Protein AF-A0A7K2YQA3-F1 (afdb_monomer_lite)

Radius of gyration: 23.2 Å; chains: 1; bounding box: 62×50×70 Å

Secondary structure (DSSP, 8-state):
-TTSTT-TTSHHHHHHHT---GGGHHHHHHHHHTB--HHHHTT-S-SBP-BB-TT--SS--SGGGB----HHHHHHHHHHHHT-S--SPP----SSGGGS-TTTHHHHHHHHHHTTS--S--SS-SS--GGGG-GGGEEETTEE-BPPTTPPPPP--S---HHHHHSTTSTTS-B-TTTTTTTS-SSTHHHHHH--S-EEEGGG--TT--TT-SBS-TTTS-SEEEEHHHHHHHHSS--HHHHHHHHH--EEGGGG--SSSHHHHHHHHHHHGGGSPPEEEEE---SS--S-SEEEEEPPPPTTGGGS-TTTT-EEEE--TT--HHHHHHHHHHHHS--GGGEEEE--GGG-TTGGGS-S----

pLDDT: mean 90.66, std 10.48, range [28.66, 98.44]

Sequence (364 aa):
GWGGPEHFLAPEALARLSSPAAEHLELRRQVYTSLRDYKRDGTSPMPWPWIYGDGMASVPRTVRQHLTLSPTQDKLLLAWSRGDFDTTPFAGYPHDLDDAELDARPALLDRAALDFCVADAFHPGIEVTWPIRHASMFAEPFRIRQRAEGAPDPDYGDTLTPDAALAADGPLHAQGPGDLGRWMAVPWQTDTAGCRAGYESQAQLGPRYDPYVPTFWPARVPNHVLKQSDYDTVNGTDTSADREAAFANRAVWLRGLTGSTPQEQRRQMVDGWFKLGIVEVRPYLGSDGRFPPLMQVESPPAPPFDRATDTNNLVNVQVAPRVAAAEVACAVADLTGFDAQDVTVGYVDNIDPYLREAPAGHTP

Foldseek 3Di:
DPPDPPPCVDPVNVVLLLALDPVSLVVLVVLLVLFDDCVPQPCDCRRPDLAAALQFFQDRDGSRRGDGDDPVVSVVSVCSSNSNDDSPDDPDDDPDLVVDDPVCSVVVVLCVVPVLADDGRPLPGQQFGDLVVDPLQAPDVSHGAADDPPDDDDDLPPDDDPCQCPDPPHLSHHDDPCSRPVSADVVNLLVLLVQAAQEHALVPDAQPGDLRGDGHCCSVRNQWFLEPVLLCLLLDPDDPVSNVVSVVHTFGQLQLQDDQASVSSSVCSVVFVVQTWDWDWDARPDPPPPDDRIGTYTYQGHPPSNPGDRLAQSHEYADDPPDDRQVSLVVSCVRHVDHSRSYHYYHDCSNHVCPVPPPDDDDD

Structure (mmCIF, N/CA/C/O backbone):
data_AF-A0A7K2YQA3-F1
#
_entry.id   AF-A0A7K2YQA3-F1
#
loop_
_atom_site.group_PDB
_atom_site.id
_atom_site.type_symbol
_atom_site.label_atom_id
_atom_site.label_alt_id
_atom_site.label_comp_id
_atom_site.label_asym_id
_atom_site.label_entity_id
_atom_site.label_seq_id
_atom_site.pdbx_PDB_ins_code
_atom_site.Cartn_x
_atom_site.Cartn_y
_atom_site.Cartn_z
_atom_site.occupancy
_atom_site.B_iso_or_equiv
_atom_site.auth_seq_id
_atom_site.auth_comp_id
_atom_site.auth_asym_id
_atom_site.auth_atom_id
_atom_site.pdbx_PDB_model_num
ATOM 1 N N . GLY A 1 1 ? 12.742 -2.182 -8.602 1.00 74.75 1 GLY A N 1
ATOM 2 C CA . GLY A 1 1 ? 12.429 -0.879 -9.239 1.00 74.75 1 GLY A CA 1
ATOM 3 C C . GLY A 1 1 ? 13.335 -0.649 -10.435 1.00 74.75 1 GLY A C 1
ATOM 4 O O . GLY A 1 1 ? 14.207 -1.480 -10.657 1.00 74.75 1 GLY A O 1
ATOM 5 N N . TRP A 1 2 ? 13.138 0.432 -11.198 1.00 84.38 2 TRP A N 1
ATOM 6 C CA . TRP A 1 2 ? 13.965 0.773 -12.371 1.00 84.38 2 TRP A CA 1
ATOM 7 C C . TRP A 1 2 ? 15.470 0.634 -12.083 1.00 84.38 2 TRP A C 1
ATOM 9 O O . TRP A 1 2 ? 15.946 1.151 -11.076 1.00 84.38 2 TRP A O 1
ATOM 19 N N . GLY A 1 3 ? 16.197 -0.091 -12.937 1.00 84.56 3 GLY A N 1
ATOM 20 C CA . GLY A 1 3 ? 17.650 -0.299 -12.822 1.00 84.56 3 GLY A CA 1
ATOM 21 C C . GLY A 1 3 ? 18.124 -1.188 -11.660 1.00 84.56 3 GLY A C 1
ATOM 22 O O . GLY A 1 3 ? 19.316 -1.456 -11.561 1.00 84.56 3 GLY A O 1
ATOM 23 N N . GLY A 1 4 ? 17.225 -1.658 -10.790 1.00 87.75 4 GLY A N 1
ATOM 24 C CA . GLY A 1 4 ? 17.568 -2.540 -9.672 1.00 87.75 4 GLY A CA 1
ATOM 25 C C . GLY A 1 4 ? 17.596 -4.031 -10.047 1.00 87.75 4 GLY A C 1
ATOM 26 O O . GLY A 1 4 ? 17.101 -4.399 -11.114 1.00 87.75 4 GLY A O 1
ATOM 27 N N . PRO A 1 5 ? 18.092 -4.905 -9.145 1.00 85.81 5 PRO A N 1
ATOM 28 C CA . PRO A 1 5 ? 18.162 -6.356 -9.374 1.00 85.81 5 PRO A CA 1
ATOM 29 C C . PRO A 1 5 ? 16.807 -6.984 -9.730 1.00 85.81 5 PRO A C 1
ATOM 31 O O . PRO A 1 5 ? 16.725 -7.860 -10.582 1.00 85.81 5 PRO A O 1
ATOM 34 N N . GLU A 1 6 ? 15.736 -6.452 -9.139 1.00 89.44 6 GLU A N 1
ATOM 35 C CA . GLU A 1 6 ? 14.363 -6.955 -9.266 1.00 89.44 6 GLU A CA 1
ATOM 36 C C . GLU A 1 6 ? 13.514 -6.055 -10.171 1.00 89.44 6 GLU A C 1
ATOM 38 O O . GLU A 1 6 ? 12.358 -5.721 -9.894 1.00 89.44 6 GLU A O 1
ATOM 43 N N . HIS A 1 7 ? 14.118 -5.562 -11.253 1.00 91.94 7 HIS A N 1
ATOM 44 C CA . HIS A 1 7 ? 13.412 -4.823 -12.291 1.00 91.94 7 HIS A CA 1
ATOM 45 C C . HIS A 1 7 ? 12.724 -5.793 -13.263 1.00 91.94 7 HIS A C 1
ATOM 47 O O . HIS A 1 7 ? 13.080 -5.876 -14.435 1.00 91.94 7 HIS A O 1
ATOM 53 N N . PHE A 1 8 ? 11.715 -6.525 -12.782 1.00 92.75 8 PHE A N 1
ATOM 54 C CA . PHE A 1 8 ? 11.030 -7.565 -13.567 1.00 92.75 8 PHE A CA 1
ATOM 55 C C . PHE A 1 8 ? 10.361 -7.063 -14.850 1.00 92.75 8 PHE A C 1
ATOM 57 O O . PHE A 1 8 ? 10.129 -7.848 -15.763 1.00 92.75 8 PHE A O 1
ATOM 64 N N . LEU A 1 9 ? 10.076 -5.761 -14.931 1.00 91.12 9 LEU A N 1
ATOM 65 C CA . LEU A 1 9 ? 9.500 -5.116 -16.112 1.00 91.12 9 LEU A CA 1
ATOM 66 C C . LEU A 1 9 ? 10.553 -4.623 -17.119 1.00 91.12 9 LEU A C 1
ATOM 68 O O . LEU A 1 9 ? 10.182 -4.108 -18.172 1.00 91.12 9 LEU A O 1
ATOM 72 N N . ALA A 1 10 ? 11.854 -4.779 -16.839 1.00 92.69 10 ALA A N 1
ATOM 73 C CA . ALA A 1 10 ? 12.889 -4.522 -17.836 1.00 92.69 10 ALA A CA 1
ATOM 74 C C . ALA A 1 10 ? 12.662 -5.435 -19.056 1.00 92.69 10 ALA A C 1
ATOM 76 O O . ALA A 1 10 ? 12.422 -6.624 -18.847 1.00 92.69 10 ALA A O 1
ATOM 77 N N . PRO A 1 11 ? 12.782 -4.949 -20.308 1.00 92.25 11 PRO A N 1
ATOM 78 C CA . PRO A 1 11 ? 12.413 -5.730 -21.492 1.00 92.25 11 PRO A CA 1
ATOM 79 C C . PRO A 1 11 ? 13.040 -7.131 -21.552 1.00 92.25 11 PRO A C 1
ATOM 81 O O . PRO A 1 11 ? 12.348 -8.104 -21.837 1.00 92.25 11 PRO A O 1
ATOM 84 N N . GLU A 1 12 ? 14.329 -7.253 -21.221 1.00 93.62 12 GLU A N 1
ATOM 85 C CA . GLU A 1 12 ? 15.034 -8.540 -21.206 1.00 93.62 12 GLU A CA 1
ATOM 86 C C . GLU A 1 12 ? 14.562 -9.460 -20.067 1.00 93.62 12 GLU A C 1
ATOM 88 O O . GLU A 1 12 ? 14.330 -10.651 -20.281 1.00 93.62 12 GLU A O 1
ATOM 93 N N . ALA A 1 13 ? 14.387 -8.917 -18.857 1.00 94.31 13 ALA A N 1
ATOM 94 C CA . ALA A 1 13 ? 13.897 -9.682 -17.712 1.00 94.31 13 ALA A CA 1
ATOM 95 C C . ALA A 1 13 ? 12.467 -10.175 -17.963 1.00 94.31 13 ALA A C 1
ATOM 97 O O . ALA A 1 13 ? 12.184 -11.360 -17.790 1.00 94.31 13 ALA A O 1
ATOM 98 N N . LEU A 1 14 ? 11.597 -9.287 -18.448 1.00 94.44 14 LEU A N 1
ATOM 99 C CA . LEU A 1 14 ? 10.213 -9.594 -18.773 1.00 94.44 14 LEU A CA 1
ATOM 100 C C . LEU A 1 14 ? 10.126 -10.673 -19.853 1.00 94.44 14 LEU A C 1
ATOM 102 O O . LEU A 1 14 ? 9.379 -11.626 -19.668 1.00 94.44 14 LEU A O 1
ATOM 106 N N . ALA A 1 15 ? 10.919 -10.579 -20.927 1.00 95.19 15 ALA A N 1
ATOM 107 C CA . ALA A 1 15 ? 10.943 -11.581 -21.996 1.00 95.19 15 ALA A CA 1
ATOM 108 C C . ALA A 1 15 ? 11.324 -12.985 -21.491 1.00 95.19 15 ALA A C 1
ATOM 110 O O . ALA A 1 15 ? 10.760 -13.988 -21.929 1.00 95.19 15 ALA A O 1
ATOM 111 N N . ARG A 1 16 ? 12.260 -13.071 -20.539 1.00 96.00 16 ARG A N 1
ATOM 112 C CA . ARG A 1 16 ? 12.655 -14.347 -19.919 1.00 96.00 16 ARG A CA 1
ATOM 113 C C . ARG A 1 16 ? 11.582 -14.871 -18.962 1.00 96.00 16 ARG A C 1
ATOM 115 O O . ARG A 1 16 ? 11.302 -16.067 -18.950 1.00 96.00 16 ARG A O 1
ATOM 122 N N . LEU A 1 17 ?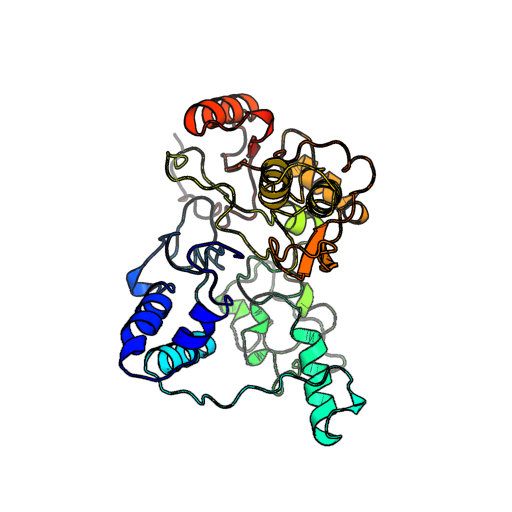 10.974 -13.988 -18.168 1.00 95.88 17 LEU A N 1
ATOM 123 C CA . LEU A 1 17 ? 9.934 -14.332 -17.190 1.00 95.88 17 LEU A CA 1
ATOM 124 C C . LEU A 1 17 ? 8.588 -14.687 -17.847 1.00 95.88 17 LEU A C 1
ATOM 126 O O . LEU A 1 17 ? 7.823 -15.458 -17.269 1.00 95.88 17 LEU A O 1
ATOM 130 N N . SER A 1 18 ? 8.308 -14.166 -19.045 1.00 95.62 18 SER A N 1
ATOM 131 C CA . SER A 1 18 ? 7.094 -14.441 -19.827 1.00 95.62 18 SER A CA 1
ATOM 132 C C . SER A 1 18 ? 7.222 -15.630 -20.783 1.00 95.62 18 SER A C 1
ATOM 134 O O . SER A 1 18 ? 6.257 -15.986 -21.454 1.00 95.62 18 SER A O 1
ATOM 136 N N . SER A 1 19 ? 8.386 -16.277 -20.848 1.00 96.50 19 SER A N 1
ATOM 137 C CA . SER A 1 19 ? 8.590 -17.466 -21.675 1.00 96.50 19 SER A CA 1
ATOM 138 C C . SER A 1 19 ? 8.411 -18.743 -20.844 1.00 96.50 19 SER A C 1
ATOM 140 O O . SER A 1 19 ? 9.045 -18.864 -19.794 1.00 96.50 19 SER A O 1
ATOM 142 N N . PRO A 1 20 ? 7.601 -19.728 -21.287 1.00 97.44 20 PRO A N 1
ATOM 143 C CA . PRO A 1 20 ? 7.416 -21.003 -20.595 1.00 97.44 20 PRO A CA 1
ATOM 144 C C . PRO A 1 20 ? 8.563 -21.991 -20.855 1.00 97.44 20 PRO A C 1
ATOM 146 O O . PRO A 1 20 ? 8.582 -23.066 -20.254 1.00 97.44 20 PRO A O 1
ATOM 149 N N . ALA A 1 21 ? 9.538 -21.637 -21.707 1.00 97.31 21 ALA A N 1
ATOM 150 C CA . ALA A 1 21 ? 10.660 -22.496 -22.075 1.00 97.31 21 ALA A CA 1
ATOM 151 C C . ALA A 1 21 ? 11.409 -23.049 -20.847 1.00 97.31 21 ALA A C 1
ATOM 153 O O . ALA A 1 21 ? 11.557 -22.378 -19.816 1.00 97.31 21 ALA A O 1
ATOM 154 N N . ALA A 1 22 ? 11.898 -24.287 -20.974 1.00 97.44 22 ALA A N 1
ATOM 155 C CA . ALA A 1 22 ? 12.535 -25.025 -19.883 1.00 97.44 22 ALA A CA 1
ATOM 156 C C . ALA A 1 22 ? 13.801 -24.331 -19.348 1.00 97.44 22 ALA A C 1
ATOM 158 O O . ALA A 1 22 ? 14.065 -24.379 -18.150 1.00 97.44 22 ALA A O 1
ATOM 159 N N . GLU A 1 23 ? 14.547 -23.627 -20.201 1.00 97.69 23 GLU A N 1
ATOM 160 C CA . GLU A 1 23 ? 15.739 -22.851 -19.823 1.00 97.69 23 GLU A CA 1
ATOM 161 C C . GLU A 1 23 ? 15.454 -21.659 -18.892 1.00 97.69 23 GLU A C 1
ATOM 163 O O . GLU A 1 23 ? 16.358 -21.175 -18.214 1.00 97.69 23 GLU A O 1
ATOM 168 N N . HIS A 1 24 ? 14.201 -21.200 -18.810 1.00 97.88 24 HIS A N 1
ATOM 169 C CA . HIS A 1 24 ? 13.780 -20.134 -17.892 1.00 97.88 24 HIS A CA 1
ATOM 170 C C . HIS A 1 24 ? 13.006 -20.652 -16.675 1.00 97.88 24 HIS A C 1
ATOM 172 O O . HIS A 1 24 ? 12.623 -19.863 -15.812 1.00 97.88 24 HIS A O 1
ATOM 178 N N . LEU A 1 25 ? 12.799 -21.970 -16.565 1.00 97.94 25 LEU A N 1
ATOM 179 C CA . LEU A 1 25 ? 12.055 -22.585 -15.464 1.00 97.94 25 LEU A CA 1
ATOM 180 C C . LEU A 1 25 ? 12.641 -22.217 -14.096 1.00 97.94 25 LEU A C 1
ATOM 182 O O . LEU A 1 25 ? 11.906 -21.836 -13.189 1.00 97.94 25 LEU A O 1
ATOM 186 N N . GLU A 1 26 ? 13.963 -22.306 -13.953 1.00 98.00 26 GLU A N 1
ATOM 187 C CA . GLU A 1 26 ? 14.629 -22.012 -12.683 1.00 98.00 26 GLU A CA 1
ATOM 188 C C . GLU A 1 26 ? 14.523 -20.531 -12.303 1.00 98.00 26 GLU A C 1
ATOM 190 O O . GLU A 1 26 ? 14.270 -20.215 -11.145 1.00 98.00 26 GLU A O 1
ATOM 195 N N . LEU A 1 27 ? 14.604 -19.622 -13.280 1.00 96.88 27 LEU A N 1
ATOM 196 C CA . LEU A 1 27 ? 14.404 -18.191 -13.041 1.00 96.88 27 LEU A CA 1
ATOM 197 C C . LEU A 1 27 ? 13.017 -17.922 -12.435 1.00 96.88 27 LEU A C 1
ATOM 199 O O . LEU A 1 27 ? 12.908 -17.238 -11.419 1.00 96.88 27 LEU A O 1
ATOM 203 N N . ARG A 1 28 ? 11.953 -18.493 -13.020 1.00 98.06 28 ARG A N 1
ATOM 204 C CA . ARG A 1 28 ? 10.590 -18.313 -12.494 1.00 98.06 28 ARG A CA 1
ATOM 205 C C . ARG A 1 28 ? 10.422 -18.956 -11.110 1.00 98.06 28 ARG A C 1
ATOM 207 O O . ARG A 1 28 ? 9.774 -18.382 -10.237 1.00 98.06 28 ARG A O 1
ATOM 214 N N . ARG A 1 29 ? 11.039 -20.122 -10.876 1.00 97.94 29 ARG A N 1
ATOM 215 C CA . ARG A 1 29 ? 11.032 -20.803 -9.568 1.00 97.94 29 ARG A CA 1
ATOM 216 C C . ARG A 1 29 ? 11.720 -20.001 -8.473 1.00 97.94 29 ARG A C 1
ATOM 218 O O . ARG A 1 29 ? 11.207 -19.984 -7.357 1.00 97.94 29 ARG A O 1
ATOM 225 N N . GLN A 1 30 ? 12.836 -19.340 -8.770 1.00 96.81 30 GLN A N 1
ATOM 226 C CA . GLN A 1 30 ? 13.540 -18.493 -7.806 1.00 96.81 30 GLN A CA 1
ATOM 227 C C . GLN A 1 30 ? 12.666 -17.321 -7.369 1.00 96.81 30 GLN A C 1
ATOM 229 O O . GLN A 1 30 ? 12.483 -17.122 -6.172 1.00 96.81 30 GLN A O 1
ATOM 234 N N . VAL A 1 31 ? 12.027 -16.631 -8.321 1.00 96.62 31 VAL A N 1
ATOM 235 C CA . VAL A 1 31 ? 11.076 -15.551 -8.013 1.00 96.62 31 VAL A CA 1
ATOM 236 C C . VAL A 1 31 ? 9.915 -16.062 -7.156 1.00 96.62 31 VAL A C 1
ATOM 238 O O . VAL A 1 31 ? 9.613 -15.464 -6.128 1.00 96.62 31 VAL A O 1
ATOM 241 N N . TYR A 1 32 ? 9.291 -17.185 -7.530 1.00 97.81 32 TYR A N 1
ATOM 242 C CA . TYR A 1 32 ? 8.192 -17.765 -6.750 1.00 97.81 32 TYR A CA 1
ATOM 243 C C . TYR A 1 32 ? 8.629 -18.165 -5.335 1.00 97.81 32 TYR A C 1
ATOM 245 O O . TYR A 1 32 ? 7.936 -17.883 -4.363 1.00 97.81 32 TYR A O 1
ATOM 253 N N . THR A 1 33 ? 9.804 -18.778 -5.196 1.00 96.88 33 THR A N 1
ATOM 254 C CA . THR A 1 33 ? 10.304 -19.260 -3.901 1.00 96.88 33 THR A CA 1
ATOM 255 C C . THR A 1 33 ? 10.672 -18.112 -2.957 1.00 96.88 33 THR A C 1
ATOM 257 O O . THR A 1 33 ? 10.609 -18.298 -1.744 1.00 96.88 33 THR A O 1
ATOM 260 N N . SER A 1 34 ? 10.994 -16.923 -3.476 1.00 96.75 34 SER A N 1
ATOM 261 C CA . SER A 1 34 ? 11.225 -15.713 -2.671 1.00 96.75 34 SER A CA 1
ATOM 262 C C . SER A 1 34 ? 9.959 -15.162 -2.002 1.00 96.75 34 SER A C 1
ATOM 264 O O . SER A 1 34 ? 10.060 -14.364 -1.066 1.00 96.75 34 SER A O 1
ATOM 266 N N . LEU A 1 35 ? 8.769 -15.569 -2.456 1.00 97.44 35 LEU A N 1
ATOM 267 C CA . LEU A 1 35 ? 7.495 -15.173 -1.855 1.00 97.44 35 LEU A CA 1
ATOM 268 C C . LEU A 1 35 ? 7.301 -15.859 -0.497 1.00 97.44 35 LEU A C 1
ATOM 270 O O . LEU A 1 35 ? 7.762 -16.982 -0.272 1.00 97.44 35 LEU A O 1
ATOM 274 N N . ARG A 1 36 ? 6.629 -15.160 0.419 1.00 97.50 36 ARG A N 1
ATOM 275 C CA . ARG A 1 36 ? 6.425 -15.584 1.805 1.00 97.50 36 ARG A CA 1
ATOM 276 C C . ARG A 1 36 ? 5.488 -16.786 1.917 1.00 97.50 36 ARG A C 1
ATOM 278 O O . ARG A 1 36 ? 4.324 -16.698 1.529 1.00 97.50 36 ARG A O 1
ATOM 285 N N . ASP A 1 37 ? 5.951 -17.826 2.607 1.00 96.38 37 ASP A N 1
ATOM 286 C CA . ASP A 1 37 ? 5.134 -18.929 3.120 1.00 96.38 37 ASP A CA 1
ATOM 287 C C . ASP A 1 37 ? 5.201 -18.938 4.652 1.00 96.38 37 ASP A C 1
ATOM 289 O O . ASP A 1 37 ? 6.271 -19.067 5.247 1.00 96.38 37 ASP A O 1
ATOM 293 N N . TYR A 1 38 ? 4.052 -18.824 5.320 1.00 95.19 38 TYR A N 1
ATOM 294 C CA . TYR A 1 38 ? 4.016 -18.720 6.782 1.00 95.19 38 TYR A CA 1
ATOM 295 C C . TYR A 1 38 ? 4.586 -19.934 7.522 1.00 95.19 38 TYR A C 1
ATOM 297 O O . TYR A 1 38 ? 5.125 -19.770 8.616 1.00 95.19 38 TYR A O 1
ATOM 305 N N . LYS A 1 39 ? 4.470 -21.146 6.966 1.00 95.06 39 LYS A N 1
ATOM 306 C CA . LYS A 1 39 ? 4.990 -22.360 7.612 1.00 95.06 39 LYS A CA 1
ATOM 307 C C . LYS A 1 39 ? 6.510 -22.432 7.501 1.00 95.06 39 LYS A C 1
ATOM 309 O O . LYS A 1 39 ? 7.149 -22.916 8.430 1.00 95.06 39 LYS A O 1
ATOM 314 N N . ARG A 1 40 ? 7.071 -21.970 6.382 1.00 95.75 40 ARG A N 1
ATOM 315 C CA . ARG A 1 40 ? 8.516 -21.937 6.129 1.00 95.75 40 ARG A CA 1
ATOM 316 C C . ARG A 1 40 ? 9.202 -20.777 6.848 1.00 95.75 40 ARG A C 1
ATOM 318 O O . ARG A 1 40 ? 10.244 -20.977 7.461 1.00 95.75 40 ARG A O 1
ATOM 325 N N . ASP A 1 41 ? 8.627 -19.581 6.757 1.00 96.25 41 ASP A N 1
ATOM 326 C CA . ASP A 1 41 ? 9.326 -18.331 7.075 1.00 96.25 41 ASP A CA 1
ATOM 327 C C . ASP A 1 41 ? 9.023 -17.776 8.468 1.00 96.25 41 ASP A C 1
ATOM 329 O O . ASP A 1 41 ? 9.737 -16.896 8.959 1.00 96.25 41 ASP A O 1
ATOM 333 N N . GLY A 1 42 ? 7.962 -18.265 9.112 1.00 95.06 42 GLY A N 1
ATOM 334 C CA . GLY A 1 42 ? 7.547 -17.792 10.426 1.00 95.06 42 GLY A CA 1
ATOM 335 C C . GLY A 1 42 ? 7.297 -16.281 10.438 1.00 95.06 42 GLY A C 1
ATOM 336 O O . GLY A 1 42 ? 6.475 -15.770 9.681 1.00 95.06 42 GLY A O 1
ATOM 337 N N . THR A 1 43 ? 8.000 -15.565 11.316 1.00 92.81 43 THR A N 1
ATOM 338 C CA . THR A 1 43 ? 7.893 -14.106 11.492 1.00 92.81 43 THR A CA 1
ATOM 339 C C . THR A 1 43 ? 8.928 -13.307 10.695 1.00 92.81 43 THR A C 1
ATOM 341 O O . THR A 1 43 ? 9.012 -12.091 10.863 1.00 92.81 43 THR A O 1
ATOM 344 N N . SER A 1 44 ? 9.720 -13.961 9.838 1.00 91.06 44 SER A N 1
ATOM 345 C CA . SER A 1 44 ? 10.827 -13.320 9.124 1.00 91.06 44 SER A CA 1
ATOM 346 C C . SER A 1 44 ? 10.365 -12.132 8.257 1.00 91.06 44 SER A C 1
ATOM 348 O O . SER A 1 44 ? 9.418 -12.279 7.471 1.00 91.06 44 SER A O 1
ATOM 350 N N . PRO A 1 45 ? 11.052 -10.974 8.329 1.00 88.62 45 PRO A N 1
ATOM 351 C CA . PRO A 1 45 ? 10.761 -9.825 7.471 1.00 88.62 45 PRO A CA 1
ATOM 352 C C . PRO A 1 45 ? 11.278 -10.006 6.037 1.00 88.62 45 PRO A C 1
ATOM 354 O O . PRO A 1 45 ? 10.828 -9.310 5.134 1.00 88.62 45 PRO A O 1
ATOM 357 N N . MET A 1 46 ? 12.196 -10.953 5.812 1.00 90.88 46 MET A N 1
ATOM 358 C CA . MET A 1 46 ? 12.967 -11.064 4.567 1.00 90.88 46 MET A CA 1
ATOM 359 C C . MET A 1 46 ? 12.186 -11.518 3.322 1.00 90.88 46 MET A C 1
ATOM 361 O O . MET A 1 46 ? 12.472 -10.982 2.251 1.00 90.88 46 MET A O 1
ATOM 365 N N . PRO A 1 47 ? 11.260 -12.495 3.382 1.00 95.62 47 PRO A N 1
ATOM 366 C CA . PRO A 1 47 ? 10.533 -12.936 2.192 1.00 95.62 47 PRO A CA 1
ATOM 367 C C . PRO A 1 47 ? 9.623 -11.840 1.636 1.00 95.62 47 PRO A C 1
ATOM 369 O O . PRO A 1 47 ? 9.161 -10.963 2.369 1.00 95.62 47 PRO A O 1
ATOM 372 N N . TRP A 1 48 ? 9.316 -11.907 0.345 1.00 95.06 48 TRP A N 1
ATOM 373 C CA . TRP A 1 48 ? 8.434 -10.930 -0.280 1.00 95.06 48 TRP A CA 1
ATOM 374 C C . TRP A 1 48 ? 6.945 -11.204 -0.055 1.00 95.06 48 TRP A C 1
ATOM 376 O O . TRP A 1 48 ? 6.534 -12.361 0.048 1.00 95.06 48 TRP A O 1
ATOM 386 N N . PRO A 1 49 ? 6.118 -10.145 -0.080 1.00 93.94 49 PRO A N 1
ATOM 387 C CA . PRO A 1 49 ? 6.514 -8.735 -0.164 1.00 93.94 49 PRO A CA 1
ATOM 388 C C . PRO A 1 49 ? 7.004 -8.182 1.185 1.00 93.94 49 PRO A C 1
ATOM 390 O O . PRO A 1 49 ? 6.609 -8.656 2.255 1.00 93.94 49 PRO A O 1
ATOM 393 N N . TRP A 1 50 ? 7.836 -7.137 1.139 1.00 93.88 50 TRP A N 1
ATOM 394 C CA . TRP A 1 50 ? 8.255 -6.370 2.322 1.00 93.88 50 TRP A CA 1
ATOM 395 C C . TRP A 1 50 ? 7.155 -5.399 2.770 1.00 93.88 50 TRP A C 1
ATOM 397 O O . TRP A 1 50 ? 7.330 -4.184 2.822 1.00 93.88 50 TRP A O 1
ATOM 407 N N . ILE A 1 51 ? 5.986 -5.969 3.046 1.00 94.31 51 ILE A N 1
ATOM 408 C CA . ILE A 1 51 ? 4.785 -5.280 3.503 1.00 94.31 51 ILE A CA 1
ATOM 409 C C . ILE A 1 51 ? 4.364 -5.905 4.837 1.00 94.31 51 ILE A C 1
ATOM 411 O O . ILE A 1 51 ? 4.404 -7.133 4.990 1.00 94.31 51 ILE A O 1
ATOM 415 N N . TYR A 1 52 ? 3.994 -5.071 5.807 1.00 95.00 52 TYR A N 1
ATOM 416 C CA . TYR A 1 52 ? 3.428 -5.513 7.080 1.00 95.00 52 TYR A CA 1
ATOM 417 C C . TYR A 1 52 ? 2.127 -6.292 6.864 1.00 95.00 52 TYR A C 1
ATOM 419 O O . TYR A 1 52 ? 1.427 -6.091 5.879 1.00 95.00 52 TYR A O 1
ATOM 427 N N . GLY A 1 53 ? 1.821 -7.223 7.762 1.00 95.06 53 GLY A N 1
ATOM 428 C CA . GLY A 1 53 ? 0.635 -8.077 7.710 1.00 95.06 53 GLY A CA 1
ATOM 429 C C . GLY A 1 53 ? -0.394 -7.705 8.778 1.00 95.06 53 GLY A C 1
ATOM 430 O O . GLY A 1 53 ? -0.148 -6.844 9.619 1.00 95.06 53 GLY A O 1
ATOM 431 N N . ASP A 1 54 ? -1.541 -8.389 8.776 1.00 94.19 54 ASP A N 1
ATOM 432 C CA . ASP A 1 54 ? -2.637 -8.156 9.738 1.00 94.19 54 ASP A CA 1
ATOM 433 C C . ASP A 1 54 ? -2.212 -8.323 11.209 1.00 94.19 54 ASP A C 1
ATOM 435 O O . ASP A 1 54 ? -2.865 -7.830 12.120 1.00 94.19 54 ASP A O 1
ATOM 439 N N . GLY A 1 55 ? -1.155 -9.099 11.456 1.00 92.88 55 GLY A N 1
ATOM 440 C CA . GLY A 1 55 ? -0.632 -9.380 12.790 1.00 92.88 55 GLY A CA 1
ATOM 441 C C . GLY A 1 55 ? 0.501 -8.452 13.214 1.00 92.88 55 GLY A C 1
ATOM 442 O O . GLY A 1 55 ? 1.239 -8.836 14.124 1.00 92.88 55 GLY A O 1
ATOM 443 N N . MET A 1 56 ? 0.675 -7.312 12.535 1.00 91.12 56 MET A N 1
ATOM 444 C CA . MET A 1 56 ? 1.749 -6.357 12.789 1.00 91.12 56 MET A CA 1
ATOM 445 C C . MET A 1 56 ? 1.765 -5.897 14.250 1.00 91.12 56 MET A C 1
ATOM 447 O O . MET A 1 56 ? 0.785 -5.379 14.786 1.00 91.12 56 MET A O 1
ATOM 451 N N . ALA A 1 57 ? 2.923 -6.053 14.883 1.00 89.19 57 ALA A N 1
ATOM 452 C CA . ALA A 1 57 ? 3.255 -5.465 16.168 1.00 89.19 57 ALA A CA 1
ATOM 453 C C . ALA A 1 57 ? 4.731 -5.056 16.206 1.00 89.19 57 ALA A C 1
ATOM 455 O O . ALA A 1 57 ? 5.564 -5.595 15.480 1.00 89.19 57 ALA A O 1
ATOM 456 N N . SER A 1 58 ? 5.061 -4.130 17.100 1.00 82.94 58 SER A N 1
ATOM 457 C CA . SER A 1 58 ? 6.429 -3.664 17.359 1.00 82.94 58 SER A CA 1
ATOM 458 C C . SER A 1 58 ? 7.399 -4.788 17.723 1.00 82.94 58 SER A C 1
ATOM 460 O O . SER A 1 58 ? 8.578 -4.724 17.395 1.00 82.94 58 SER A O 1
ATOM 462 N N . VAL A 1 59 ? 6.897 -5.842 18.368 1.00 85.00 59 VAL A N 1
ATOM 463 C CA . VAL A 1 59 ? 7.603 -7.114 18.525 1.00 85.00 59 VAL A CA 1
ATOM 464 C C . VAL A 1 59 ? 6.762 -8.193 17.844 1.00 85.00 59 VAL A C 1
ATOM 466 O O . VAL A 1 59 ? 5.639 -8.438 18.300 1.00 85.00 59 VAL A O 1
ATOM 469 N N . PRO A 1 60 ? 7.267 -8.849 16.781 1.00 88.75 60 PRO A N 1
ATOM 470 C CA . PRO A 1 60 ? 6.512 -9.864 16.057 1.00 88.75 60 PRO A CA 1
ATOM 471 C C . PRO A 1 60 ? 6.004 -10.982 16.973 1.00 88.75 60 PRO A C 1
ATOM 473 O O . PRO A 1 60 ? 6.792 -11.694 17.593 1.00 88.75 60 PRO A O 1
ATOM 476 N N . ARG A 1 61 ? 4.680 -11.169 17.035 1.00 89.12 61 ARG A N 1
ATOM 477 C CA . ARG A 1 61 ? 4.045 -12.233 17.844 1.00 89.12 61 ARG A CA 1
ATOM 478 C C . ARG A 1 61 ? 3.457 -13.372 17.027 1.00 89.12 61 ARG A C 1
ATOM 480 O O . ARG A 1 61 ? 3.242 -14.463 17.545 1.00 89.12 61 ARG A O 1
ATOM 487 N N . THR A 1 62 ? 3.163 -13.122 15.756 1.00 93.19 62 THR A N 1
ATOM 488 C CA . THR A 1 62 ? 2.486 -14.085 14.887 1.00 93.19 62 THR A CA 1
ATOM 489 C C . THR A 1 62 ? 3.149 -14.112 13.522 1.00 93.19 62 THR A C 1
ATOM 491 O O . THR A 1 62 ? 3.714 -13.115 13.077 1.00 93.19 62 THR A O 1
ATOM 494 N N . VAL A 1 63 ? 3.016 -15.231 12.809 1.00 95.81 63 VAL A N 1
ATOM 495 C CA . VAL A 1 63 ? 3.479 -15.346 11.414 1.00 95.81 63 VAL A CA 1
ATOM 496 C C . VAL A 1 63 ? 2.832 -14.305 10.489 1.00 95.81 63 VAL A C 1
ATOM 498 O O . VAL A 1 63 ? 3.407 -13.951 9.469 1.00 95.81 63 VAL A O 1
ATOM 501 N N . ARG A 1 64 ? 1.681 -13.737 10.885 1.00 94.81 64 ARG A N 1
ATOM 502 C CA . ARG A 1 64 ? 0.978 -12.659 10.172 1.00 94.81 64 ARG A CA 1
ATOM 503 C C . ARG A 1 64 ? 1.594 -11.274 10.387 1.00 94.81 64 ARG A C 1
ATOM 505 O O . ARG A 1 64 ? 0.996 -10.298 9.955 1.00 94.81 64 ARG A O 1
ATOM 512 N N . GLN A 1 65 ? 2.762 -11.169 11.027 1.00 94.12 65 GLN A N 1
ATOM 513 C CA . GLN A 1 65 ? 3.527 -9.920 11.138 1.00 94.12 65 GLN A CA 1
ATOM 514 C C . GLN A 1 65 ? 3.729 -9.245 9.774 1.00 94.12 65 GLN A C 1
ATOM 516 O O . GLN A 1 65 ? 3.744 -8.021 9.676 1.00 94.12 65 GLN A O 1
ATOM 521 N N . HIS A 1 66 ? 3.875 -10.052 8.724 1.00 95.31 66 HIS A N 1
ATOM 522 C CA . HIS A 1 66 ? 4.115 -9.592 7.369 1.00 95.31 66 HIS A CA 1
ATOM 523 C C . HIS A 1 66 ? 3.159 -10.282 6.378 1.00 95.31 66 HIS A C 1
ATOM 525 O O . HIS A 1 66 ? 2.686 -11.400 6.611 1.00 95.31 66 HIS A O 1
ATOM 531 N N . LEU A 1 67 ? 2.854 -9.608 5.271 1.00 95.38 67 LEU A N 1
ATOM 532 C CA . LEU A 1 67 ? 1.820 -10.003 4.311 1.00 95.38 67 LEU A CA 1
ATOM 533 C C . LEU A 1 67 ? 2.196 -11.258 3.505 1.00 95.38 67 LEU A C 1
ATOM 535 O O . LEU A 1 67 ? 3.326 -11.399 3.053 1.00 95.38 67 LEU A O 1
ATOM 539 N N . THR A 1 68 ? 1.256 -12.165 3.260 1.00 95.12 68 THR A N 1
ATOM 540 C CA . THR A 1 68 ? 1.397 -13.180 2.199 1.00 95.12 68 THR A CA 1
ATOM 541 C C . THR A 1 68 ? 0.410 -12.872 1.081 1.00 95.12 68 THR A C 1
ATOM 543 O O . THR A 1 68 ? -0.581 -12.176 1.299 1.00 95.12 68 THR A O 1
ATOM 546 N N . LEU A 1 69 ? 0.684 -13.362 -0.124 1.00 95.00 69 LEU A N 1
ATOM 547 C CA . LEU A 1 69 ? -0.258 -13.218 -1.226 1.00 95.00 69 LEU A CA 1
ATOM 548 C C . LEU A 1 69 ? -1.539 -14.003 -0.936 1.00 95.00 69 LEU A C 1
ATOM 550 O O . LEU A 1 69 ? -1.533 -15.006 -0.220 1.00 95.00 69 LEU A O 1
ATOM 554 N N . SER A 1 70 ? -2.652 -13.575 -1.532 1.00 94.12 70 SER A N 1
ATOM 555 C CA . SER A 1 70 ? -3.896 -14.335 -1.418 1.00 94.12 70 SER A CA 1
ATOM 556 C C . SER A 1 70 ? -3.728 -15.752 -1.993 1.00 94.12 70 SER A C 1
ATOM 558 O O . SER A 1 70 ? -2.956 -15.948 -2.938 1.00 94.12 70 SER A O 1
ATO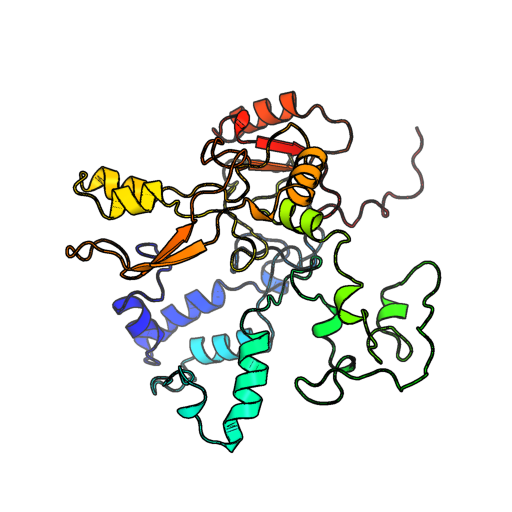M 560 N N . PRO A 1 71 ? -4.507 -16.747 -1.524 1.00 94.75 71 PRO A N 1
ATOM 561 C CA . PRO A 1 71 ? -4.445 -18.105 -2.068 1.00 94.75 71 PRO A CA 1
ATOM 562 C C . PRO A 1 71 ? -4.660 -18.182 -3.586 1.00 94.75 71 PRO A C 1
ATOM 564 O O . PRO A 1 71 ? -4.178 -19.109 -4.232 1.00 94.75 71 PRO A O 1
ATOM 567 N N . THR A 1 72 ? -5.400 -17.236 -4.169 1.00 96.25 72 THR A N 1
ATOM 568 C CA . THR A 1 72 ? -5.597 -17.156 -5.622 1.00 96.25 72 THR A CA 1
ATOM 569 C C . THR A 1 72 ? -4.341 -16.646 -6.324 1.00 96.25 72 THR A C 1
ATOM 571 O O . THR A 1 72 ? -3.900 -17.270 -7.285 1.00 96.25 72 THR A O 1
ATOM 574 N N . GLN A 1 73 ? -3.736 -15.558 -5.837 1.00 96.69 73 GLN A N 1
ATOM 575 C CA . GLN A 1 73 ? -2.491 -15.019 -6.398 1.00 96.69 73 GLN A CA 1
ATOM 576 C C . GLN A 1 73 ? -1.338 -16.026 -6.294 1.00 96.69 73 GLN A C 1
ATOM 578 O O . GLN A 1 73 ? -0.620 -16.221 -7.271 1.00 96.69 73 GLN A O 1
ATOM 583 N N . ASP A 1 74 ? -1.203 -16.714 -5.157 1.00 97.06 74 ASP A N 1
ATOM 584 C CA . ASP A 1 74 ? -0.191 -17.760 -4.972 1.00 97.06 74 ASP A CA 1
ATOM 585 C C . ASP A 1 74 ? -0.374 -18.917 -5.969 1.00 97.06 74 ASP A C 1
ATOM 587 O O . ASP A 1 74 ? 0.574 -19.301 -6.648 1.00 97.06 74 ASP A O 1
ATOM 591 N N . LYS A 1 75 ? -1.606 -19.414 -6.163 1.00 97.88 75 LYS A N 1
ATOM 592 C CA . LYS A 1 75 ? -1.893 -20.457 -7.169 1.00 97.88 75 LYS A CA 1
ATOM 593 C C . LYS A 1 75 ? -1.532 -20.023 -8.590 1.00 97.88 75 LYS A C 1
ATOM 595 O O . LYS A 1 75 ? -0.982 -20.829 -9.341 1.00 97.88 75 LYS A O 1
ATOM 600 N N . LEU A 1 76 ? -1.842 -18.779 -8.961 1.00 97.94 76 LEU A N 1
ATOM 601 C CA . LEU A 1 76 ? -1.503 -18.231 -10.278 1.00 97.94 76 LEU A CA 1
ATOM 602 C C . LEU A 1 76 ? 0.017 -18.137 -10.463 1.00 97.94 76 LEU A C 1
ATOM 604 O O . LEU A 1 76 ? 0.534 -18.551 -11.499 1.00 97.94 76 LEU A O 1
ATOM 608 N N . LEU A 1 77 ? 0.746 -17.670 -9.447 1.00 97.94 77 LEU A N 1
ATOM 609 C CA . LEU A 1 77 ? 2.208 -17.589 -9.491 1.00 97.94 77 LEU A CA 1
ATOM 610 C C . LEU A 1 77 ? 2.875 -18.967 -9.444 1.00 97.94 77 LEU A C 1
ATOM 612 O O . LEU A 1 77 ? 3.906 -19.172 -10.083 1.00 97.94 77 LEU A O 1
ATOM 616 N N . LEU A 1 78 ? 2.272 -19.946 -8.771 1.00 97.94 78 LEU A N 1
ATOM 617 C CA . LEU A 1 78 ? 2.739 -21.326 -8.798 1.00 97.94 78 LEU A CA 1
ATOM 618 C C . LEU A 1 78 ? 2.600 -21.927 -10.202 1.00 97.94 78 LEU A C 1
ATOM 620 O O . LEU A 1 78 ? 3.551 -22.533 -10.692 1.00 97.94 78 LEU A O 1
ATOM 624 N N . ALA A 1 79 ? 1.456 -21.735 -10.865 1.00 98.19 79 ALA A N 1
ATOM 625 C CA . ALA A 1 79 ? 1.259 -22.163 -12.252 1.00 98.19 79 ALA A CA 1
ATOM 626 C C . ALA A 1 79 ? 2.267 -21.476 -13.192 1.00 98.19 79 ALA A C 1
ATOM 628 O O . ALA A 1 79 ? 2.997 -22.146 -13.925 1.00 98.19 79 ALA A O 1
ATOM 629 N N . TRP A 1 80 ? 2.415 -20.153 -13.075 1.00 98.00 80 TRP A N 1
ATOM 630 C CA . TRP A 1 80 ? 3.424 -19.386 -13.809 1.00 98.00 80 TRP A CA 1
ATOM 631 C C . TRP A 1 80 ? 4.845 -19.936 -13.602 1.00 98.00 80 TRP A C 1
ATOM 633 O O . TRP A 1 80 ? 5.572 -20.197 -14.567 1.00 98.00 80 TRP A O 1
ATOM 643 N N . SER A 1 81 ? 5.233 -20.209 -12.354 1.00 98.38 81 SER A N 1
ATOM 644 C CA . SER A 1 81 ? 6.566 -20.734 -12.037 1.00 98.38 81 SER A CA 1
ATOM 645 C C . SER A 1 81 ? 6.828 -22.123 -12.616 1.00 98.38 81 SER A C 1
ATOM 647 O O . SER A 1 81 ? 7.979 -22.478 -12.860 1.00 98.38 81 SER A O 1
ATOM 649 N N . ARG A 1 82 ? 5.774 -22.896 -12.902 1.00 97.94 82 ARG A N 1
ATOM 650 C CA . ARG A 1 82 ? 5.848 -24.200 -13.576 1.00 97.94 82 ARG A CA 1
ATOM 651 C C . ARG A 1 82 ? 5.863 -24.098 -15.099 1.00 97.94 82 ARG A C 1
ATOM 653 O O . ARG A 1 82 ? 6.251 -25.061 -15.748 1.00 97.94 82 ARG A O 1
ATOM 660 N N . GLY A 1 83 ? 5.563 -22.927 -15.663 1.00 97.81 83 GLY A N 1
ATOM 661 C CA . GLY A 1 83 ? 5.368 -22.757 -17.107 1.00 97.81 83 GLY A CA 1
ATOM 662 C C . GLY A 1 83 ? 3.936 -23.031 -17.571 1.00 97.81 83 GLY A C 1
ATOM 663 O O . GLY A 1 83 ? 3.700 -23.077 -18.772 1.00 97.81 83 GLY A O 1
ATOM 664 N N . ASP A 1 84 ? 2.990 -23.183 -16.641 1.00 97.31 84 ASP A N 1
ATOM 665 C CA . ASP A 1 84 ? 1.592 -23.520 -16.919 1.00 97.31 84 ASP A CA 1
ATOM 666 C C . ASP A 1 84 ? 0.771 -22.242 -17.162 1.00 97.31 84 ASP A C 1
ATOM 668 O O . ASP A 1 84 ? -0.129 -21.901 -16.392 1.00 97.31 84 ASP A O 1
ATOM 672 N N . PHE A 1 85 ? 1.122 -21.483 -18.202 1.00 96.31 85 PHE A N 1
ATOM 673 C CA . PHE A 1 85 ? 0.461 -20.221 -18.539 1.00 96.31 85 PHE A CA 1
ATOM 674 C C . PHE A 1 85 ? 0.423 -19.964 -20.050 1.00 96.31 85 PHE A C 1
ATOM 676 O O . PHE A 1 85 ? 1.244 -20.480 -20.807 1.00 96.31 85 PHE A O 1
ATOM 683 N N . ASP A 1 86 ? -0.545 -19.153 -20.477 1.00 92.44 86 ASP A N 1
ATOM 684 C CA . ASP A 1 86 ? -0.664 -18.689 -21.859 1.00 92.44 86 ASP A CA 1
ATOM 685 C C . ASP A 1 86 ? 0.293 -17.516 -22.112 1.00 92.44 86 ASP A C 1
ATOM 687 O O . ASP A 1 86 ? 0.373 -16.577 -21.320 1.00 92.44 86 ASP A O 1
ATOM 691 N N . THR A 1 87 ? 1.025 -17.574 -23.222 1.00 93.69 87 THR A N 1
ATOM 692 C CA . THR A 1 87 ? 1.936 -16.511 -23.669 1.00 93.69 87 THR A CA 1
ATOM 693 C C . THR A 1 87 ? 1.251 -15.459 -24.530 1.00 93.69 87 THR A C 1
ATOM 695 O O . THR A 1 87 ? 1.893 -14.489 -24.932 1.00 93.69 87 THR A O 1
ATOM 698 N N . THR A 1 88 ? -0.023 -15.657 -24.869 1.00 91.75 88 THR A N 1
ATOM 699 C CA . THR A 1 88 ? -0.820 -14.680 -25.604 1.00 91.75 88 THR A CA 1
ATOM 700 C C . THR A 1 88 ? -0.837 -13.371 -24.816 1.00 91.7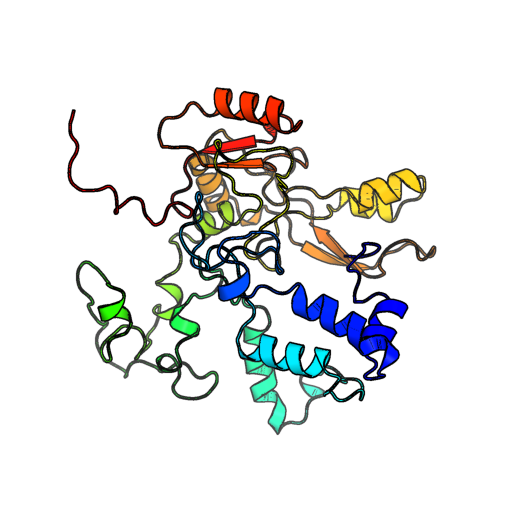5 88 THR A C 1
ATOM 702 O O . THR A 1 88 ? -1.253 -13.367 -23.654 1.00 91.75 88 THR A O 1
ATOM 705 N N . PRO A 1 89 ? -0.371 -12.252 -25.405 1.00 85.31 89 PRO A N 1
ATOM 706 C CA . PRO A 1 89 ? -0.362 -10.975 -24.714 1.00 85.31 89 PRO A CA 1
ATOM 707 C C . PRO A 1 89 ? -1.762 -10.615 -24.218 1.00 85.31 89 PRO A C 1
ATOM 709 O O . PRO A 1 89 ? -2.720 -10.587 -24.992 1.00 85.31 89 PRO A O 1
ATOM 712 N N . PHE A 1 90 ? -1.877 -10.320 -22.925 1.00 85.31 90 PHE A N 1
ATOM 713 C CA . PHE A 1 90 ? -3.108 -9.775 -22.376 1.00 85.31 90 PHE A CA 1
ATOM 714 C C . PHE A 1 90 ? -3.311 -8.368 -22.944 1.00 85.31 90 PHE A C 1
ATOM 716 O O . PHE A 1 90 ? -2.492 -7.482 -22.705 1.00 85.31 90 PHE A O 1
ATOM 723 N N . ALA A 1 91 ? -4.398 -8.164 -23.691 1.00 84.12 91 ALA A N 1
ATOM 724 C CA . ALA A 1 91 ? -4.704 -6.890 -24.349 1.00 84.12 91 ALA A CA 1
ATOM 725 C C . ALA A 1 91 ? -4.989 -5.737 -23.366 1.00 84.12 91 ALA A C 1
ATOM 727 O O . ALA A 1 91 ? -5.102 -4.589 -23.786 1.00 84.12 91 ALA A O 1
ATOM 728 N N . GLY A 1 92 ? -5.077 -6.031 -22.065 1.00 87.19 92 GLY A N 1
ATOM 729 C CA . GLY A 1 92 ? -5.438 -5.061 -21.043 1.00 87.19 92 GLY A CA 1
ATOM 730 C C . GLY A 1 92 ? -6.949 -4.922 -20.887 1.00 87.19 92 GLY A C 1
ATOM 731 O O . GLY A 1 92 ? -7.738 -5.659 -21.481 1.00 87.19 92 GLY A O 1
ATOM 732 N N . TYR A 1 93 ? -7.336 -3.967 -20.050 1.00 89.62 93 TYR A N 1
ATOM 733 C CA . TYR A 1 93 ? -8.707 -3.472 -19.985 1.00 89.62 93 TYR A CA 1
ATOM 734 C C . TYR A 1 93 ? -8.848 -2.270 -20.924 1.00 89.62 93 TYR A C 1
ATOM 736 O O . TYR A 1 93 ? -7.859 -1.561 -21.135 1.00 89.62 93 TYR A O 1
ATOM 744 N N . PRO A 1 94 ? -10.043 -2.042 -21.495 1.00 91.44 94 PRO A N 1
ATOM 745 C CA . PRO A 1 94 ? -10.281 -0.877 -22.336 1.00 91.44 94 PRO A CA 1
ATOM 746 C C . PRO A 1 94 ? -10.026 0.409 -21.543 1.00 91.44 94 PRO A C 1
ATOM 748 O O . PRO A 1 94 ? -10.325 0.479 -20.349 1.00 91.44 94 PRO A O 1
ATOM 751 N N . HIS A 1 95 ? -9.453 1.410 -22.213 1.00 89.12 95 HIS A N 1
ATOM 752 C CA . HIS A 1 95 ? -9.198 2.719 -21.613 1.00 89.12 95 HIS A CA 1
ATOM 753 C C . HIS A 1 95 ? -10.509 3.488 -21.410 1.00 89.12 95 HIS A C 1
ATOM 755 O O . HIS A 1 95 ? -10.740 4.046 -20.339 1.00 89.12 95 HIS A O 1
ATOM 761 N N . ASP A 1 96 ? -11.384 3.451 -22.416 1.00 92.31 96 ASP A N 1
ATOM 762 C CA . ASP A 1 96 ? -12.701 4.068 -22.384 1.00 92.31 96 ASP A CA 1
ATOM 763 C C . ASP A 1 96 ? -13.796 2.999 -22.309 1.00 92.31 96 ASP A C 1
ATOM 765 O O . ASP A 1 96 ? -13.741 1.961 -22.968 1.00 92.31 96 ASP A O 1
ATOM 769 N N . LEU A 1 97 ? -14.832 3.251 -21.503 1.00 93.38 97 LEU A N 1
ATOM 770 C CA . LEU A 1 97 ? -15.930 2.294 -21.302 1.00 93.38 97 LEU A CA 1
ATOM 771 C C . LEU A 1 97 ? -16.664 1.964 -22.612 1.00 93.38 97 LEU A C 1
ATOM 773 O O . LEU A 1 97 ? -17.216 0.873 -22.758 1.00 93.38 97 LEU A O 1
ATOM 777 N N . ASP A 1 98 ? -16.677 2.905 -23.558 1.00 94.94 98 ASP A N 1
ATOM 778 C CA . ASP A 1 98 ? -17.329 2.738 -24.853 1.00 94.94 98 ASP A CA 1
ATOM 779 C C . ASP A 1 98 ? -16.603 1.768 -25.792 1.00 94.94 98 ASP A C 1
ATOM 781 O O . ASP A 1 98 ? -17.253 1.206 -26.675 1.00 94.94 98 ASP A O 1
ATOM 785 N N . ASP A 1 99 ? -15.321 1.491 -25.541 1.00 94.69 99 ASP A N 1
ATOM 786 C CA . ASP A 1 99 ? -14.541 0.489 -26.276 1.00 94.69 99 ASP A CA 1
ATOM 787 C C . ASP A 1 99 ? -14.834 -0.945 -25.804 1.00 94.69 99 ASP A C 1
ATOM 789 O O . ASP A 1 99 ? -14.370 -1.915 -26.404 1.00 94.69 99 ASP A O 1
ATOM 793 N N . ALA A 1 100 ? -15.597 -1.100 -24.717 1.00 94.75 100 ALA A N 1
ATOM 794 C CA . ALA A 1 100 ? -16.022 -2.396 -24.214 1.00 94.75 100 ALA A CA 1
ATOM 795 C C . ALA A 1 100 ? -17.344 -2.858 -24.843 1.00 94.75 100 ALA A C 1
ATOM 797 O O . ALA A 1 100 ? -18.282 -2.066 -25.030 1.00 94.75 100 ALA A O 1
ATOM 798 N N . GLU A 1 101 ? -17.460 -4.175 -25.038 1.00 95.00 101 GLU A N 1
ATOM 799 C CA . GLU A 1 101 ? -18.731 -4.843 -25.330 1.00 95.00 101 GLU A CA 1
ATOM 800 C C . GLU A 1 101 ? -19.792 -4.459 -24.287 1.00 95.00 101 GLU A C 1
ATOM 802 O O . GLU A 1 101 ? -19.511 -4.377 -23.087 1.00 95.00 101 GLU A O 1
ATOM 807 N N . LEU A 1 102 ? -21.018 -4.181 -24.746 1.00 95.94 102 LEU A N 1
ATOM 808 C CA . LEU A 1 102 ? -22.080 -3.595 -23.914 1.00 95.94 102 LEU A CA 1
ATOM 809 C C . LEU A 1 102 ? -22.392 -4.418 -22.656 1.00 95.94 102 LEU A C 1
ATOM 811 O O . LEU A 1 102 ? -22.682 -3.845 -21.606 1.00 95.94 102 LEU A O 1
ATOM 815 N N . ASP A 1 103 ? -22.326 -5.742 -22.754 1.00 96.38 103 ASP A N 1
ATOM 816 C CA . ASP A 1 103 ? -22.576 -6.683 -21.662 1.00 96.38 103 ASP A CA 1
ATOM 817 C C . ASP A 1 103 ? -21.430 -6.745 -20.635 1.00 96.38 103 ASP A C 1
ATOM 819 O O . ASP A 1 103 ? -21.674 -7.043 -19.465 1.00 96.38 103 ASP A O 1
ATOM 823 N N . ALA A 1 104 ? -20.202 -6.396 -21.027 1.00 93.88 104 ALA A N 1
ATOM 824 C CA . ALA A 1 104 ? -19.040 -6.344 -20.141 1.00 93.88 104 ALA A CA 1
ATOM 825 C C . ALA A 1 104 ? -18.964 -5.050 -19.307 1.00 93.88 104 ALA A C 1
ATOM 827 O O . ALA A 1 104 ? -18.351 -5.034 -18.235 1.00 93.88 104 ALA A O 1
ATOM 828 N N . ARG A 1 105 ? -19.599 -3.962 -19.765 1.00 95.25 105 ARG A N 1
ATOM 829 C CA . ARG A 1 105 ? -19.515 -2.625 -19.141 1.00 95.25 105 ARG A CA 1
ATOM 830 C C . ARG A 1 105 ? -19.877 -2.591 -17.648 1.00 95.25 105 ARG A C 1
ATOM 832 O O . ARG A 1 105 ? -19.132 -1.959 -16.902 1.00 95.25 105 ARG A O 1
ATOM 839 N N . PRO A 1 106 ? -20.941 -3.259 -17.153 1.00 94.56 106 PRO A N 1
ATOM 840 C CA . PRO A 1 106 ? -21.259 -3.238 -15.723 1.00 94.56 106 PRO A CA 1
ATOM 841 C C . PRO A 1 106 ? -20.149 -3.835 -14.849 1.00 94.56 106 PRO A C 1
ATOM 843 O O . PRO A 1 106 ? -19.787 -3.252 -13.831 1.00 94.56 106 PRO A O 1
ATOM 846 N N . ALA A 1 107 ? -19.557 -4.956 -15.271 1.00 92.62 107 ALA A N 1
ATOM 847 C CA . ALA A 1 107 ? -18.463 -5.588 -14.537 1.00 92.62 107 ALA A CA 1
ATOM 848 C C . ALA A 1 107 ? -17.182 -4.736 -14.567 1.00 92.62 107 ALA A C 1
ATOM 850 O O . ALA A 1 107 ? -16.433 -4.709 -13.592 1.00 92.62 107 ALA A O 1
ATOM 851 N N . LEU A 1 108 ? -16.940 -4.009 -15.665 1.00 94.12 108 LEU A N 1
ATOM 852 C CA . LEU A 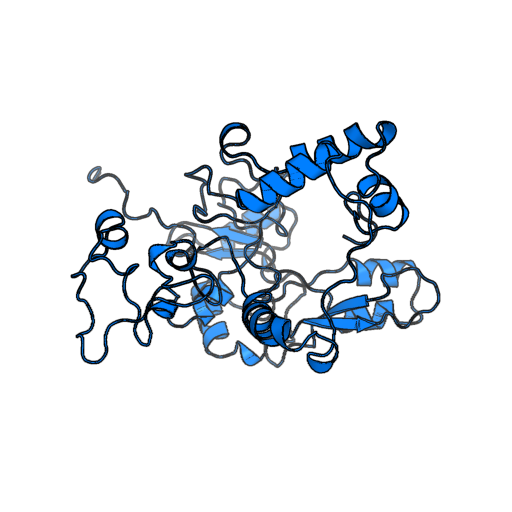1 108 ? -15.844 -3.042 -15.748 1.00 94.12 108 LEU A CA 1
ATOM 853 C C . LEU A 1 108 ? -16.045 -1.865 -14.791 1.00 94.12 108 LEU A C 1
ATOM 855 O O . LEU A 1 108 ? -15.078 -1.431 -14.176 1.00 94.12 108 LEU A O 1
ATOM 859 N N . LEU A 1 109 ? -17.279 -1.383 -14.616 1.00 93.88 109 LEU A N 1
ATOM 860 C CA . LEU A 1 109 ? -17.594 -0.335 -13.640 1.00 93.88 109 LEU A CA 1
ATOM 861 C C . LEU A 1 109 ? -17.398 -0.818 -12.198 1.00 93.88 109 LEU A C 1
ATOM 863 O O . LEU A 1 109 ? -16.774 -0.115 -11.404 1.00 93.88 109 LEU A O 1
ATOM 867 N N . ASP A 1 110 ? -17.870 -2.028 -11.878 1.00 93.94 110 ASP A N 1
ATOM 868 C CA . ASP A 1 110 ? -17.641 -2.654 -10.568 1.00 93.94 110 ASP A CA 1
ATOM 869 C C . ASP A 1 110 ? -16.139 -2.766 -10.273 1.00 93.94 110 ASP A C 1
ATOM 871 O O . ASP A 1 110 ? -15.671 -2.409 -9.192 1.00 93.94 110 ASP A O 1
ATOM 875 N N . ARG A 1 111 ? -15.363 -3.214 -11.263 1.00 92.81 111 ARG A N 1
ATOM 876 C CA . ARG A 1 111 ? -13.911 -3.333 -11.156 1.00 92.81 111 ARG A CA 1
ATOM 877 C C . ARG A 1 111 ? -13.224 -1.978 -11.004 1.00 92.81 111 ARG A C 1
ATOM 879 O O . ARG A 1 111 ? -12.398 -1.824 -10.112 1.00 92.81 111 ARG A O 1
ATOM 886 N N . ALA A 1 112 ? -13.561 -0.997 -11.838 1.00 92.94 112 ALA A N 1
ATOM 887 C CA . ALA A 1 112 ? -12.946 0.330 -11.813 1.00 92.94 112 ALA A CA 1
ATOM 888 C C . ALA A 1 112 ? -13.128 1.030 -10.457 1.00 92.94 112 ALA A C 1
ATOM 890 O O . ALA A 1 112 ? -12.250 1.775 -10.026 1.00 92.94 112 ALA A O 1
ATOM 891 N N . ALA A 1 113 ? -14.237 0.760 -9.761 1.00 92.69 113 ALA A N 1
ATOM 892 C CA . ALA A 1 113 ? -14.477 1.274 -8.417 1.00 92.69 113 ALA A CA 1
ATOM 893 C C . ALA A 1 113 ? -13.577 0.632 -7.342 1.00 92.69 113 ALA A C 1
ATOM 895 O O . ALA A 1 113 ? -13.317 1.266 -6.321 1.00 92.69 113 ALA A O 1
ATOM 896 N N . LEU A 1 114 ? -13.112 -0.605 -7.551 1.00 93.00 114 LEU A N 1
ATOM 897 C CA . LEU A 1 114 ? -12.426 -1.413 -6.536 1.00 93.00 114 LEU A CA 1
ATOM 898 C C . LEU A 1 114 ? -10.928 -1.611 -6.798 1.00 93.00 114 LEU A C 1
ATOM 900 O O . LEU A 1 114 ? -10.180 -1.773 -5.840 1.00 93.00 114 LEU A O 1
ATOM 904 N N . ASP A 1 115 ? -10.474 -1.567 -8.054 1.00 91.44 115 ASP A N 1
ATOM 905 C CA . ASP A 1 115 ? -9.077 -1.838 -8.450 1.00 91.44 115 ASP A CA 1
ATOM 906 C C . ASP A 1 115 ? -8.064 -0.897 -7.773 1.00 91.44 115 ASP A C 1
ATOM 908 O O . ASP A 1 115 ? -6.889 -1.236 -7.637 1.00 91.44 115 ASP A O 1
ATOM 912 N N . PHE A 1 116 ? -8.515 0.281 -7.337 1.00 90.06 116 PHE A N 1
ATOM 913 C CA . PHE A 1 116 ? -7.684 1.260 -6.641 1.00 90.06 116 PHE A CA 1
ATOM 914 C C . PHE A 1 116 ? -7.735 1.145 -5.115 1.00 90.06 116 PHE A C 1
ATOM 916 O O . PHE A 1 116 ? -6.909 1.764 -4.448 1.00 90.06 116 PHE A O 1
ATOM 923 N N . CYS A 1 117 ? -8.691 0.406 -4.550 1.00 92.88 117 CYS A N 1
ATOM 924 C CA . CYS A 1 117 ? -8.786 0.216 -3.106 1.00 92.88 117 CYS A CA 1
ATOM 925 C C . CYS A 1 117 ? -7.693 -0.733 -2.618 1.00 92.88 117 CYS A C 1
ATOM 927 O O . CYS A 1 117 ? -7.346 -1.701 -3.300 1.00 92.88 117 CYS A O 1
ATOM 929 N N . VAL A 1 118 ? -7.161 -0.492 -1.417 1.00 90.00 118 VAL A N 1
ATOM 930 C CA . VAL A 1 118 ? -6.206 -1.447 -0.844 1.00 90.00 118 VAL A CA 1
ATOM 931 C C . VAL A 1 118 ? -6.933 -2.690 -0.353 1.00 90.00 118 VAL A C 1
ATOM 933 O O . VAL A 1 118 ? -8.014 -2.632 0.232 1.00 90.00 118 VAL A O 1
ATOM 936 N N . ALA A 1 119 ? -6.277 -3.824 -0.540 1.00 86.31 119 ALA A N 1
ATOM 937 C CA . ALA A 1 119 ? -6.576 -5.060 0.152 1.00 86.31 119 ALA A CA 1
ATOM 938 C C . ALA A 1 119 ? -5.281 -5.546 0.791 1.00 86.31 119 ALA A C 1
ATOM 940 O O . ALA A 1 119 ? -4.246 -5.493 0.133 1.00 86.31 119 ALA A O 1
ATOM 941 N N . ASP A 1 120 ? -5.364 -6.039 2.028 1.00 87.25 120 ASP A N 1
ATOM 942 C CA . ASP A 1 120 ? -4.221 -6.507 2.821 1.00 87.25 120 ASP A CA 1
ATOM 943 C C . ASP A 1 120 ? -3.077 -5.468 3.016 1.00 87.25 120 ASP A C 1
ATOM 945 O O . ASP A 1 120 ? -2.758 -4.640 2.174 1.00 87.25 120 ASP A O 1
ATOM 949 N N . ALA A 1 121 ? -2.400 -5.439 4.159 1.00 90.69 121 ALA A N 1
ATOM 950 C CA . ALA A 1 121 ? -2.886 -5.937 5.439 1.00 90.69 121 ALA A CA 1
ATOM 951 C C . ALA A 1 121 ? -4.185 -5.227 5.846 1.00 90.69 121 ALA A C 1
ATOM 953 O O . ALA A 1 121 ? -4.571 -4.225 5.249 1.00 90.69 121 ALA A O 1
ATOM 954 N N . PHE A 1 122 ? -4.858 -5.728 6.870 1.00 93.38 122 PHE A N 1
ATOM 955 C CA . PHE A 1 122 ? -5.930 -5.013 7.543 1.00 93.38 122 PHE A CA 1
ATOM 956 C C . PHE A 1 122 ? -5.524 -4.692 8.971 1.00 93.38 122 PHE A C 1
ATOM 958 O O . PHE A 1 122 ? -5.733 -5.479 9.890 1.00 93.38 122 PHE A O 1
ATOM 965 N N . HIS A 1 123 ? -4.924 -3.505 9.114 1.00 92.12 123 HIS A N 1
ATOM 966 C CA . HIS A 1 123 ? -4.408 -2.966 10.371 1.00 92.12 123 HIS A CA 1
ATOM 967 C C . HIS A 1 123 ? -4.686 -1.452 10.566 1.00 92.12 123 HIS A C 1
ATOM 969 O O . HIS A 1 123 ? -3.749 -0.678 10.752 1.00 92.12 123 HIS A O 1
ATOM 975 N N . PRO A 1 124 ? -5.942 -0.970 10.480 1.00 89.94 124 PRO A N 1
ATOM 976 C CA . PRO A 1 124 ? -7.148 -1.653 10.009 1.00 89.94 124 PRO A CA 1
ATOM 977 C C . PRO A 1 124 ? -7.276 -1.654 8.472 1.00 89.94 124 PRO A C 1
ATOM 979 O O . PRO A 1 124 ? -7.948 -2.521 7.934 1.00 89.94 124 PRO A O 1
ATOM 982 N N . GLY A 1 125 ? -6.611 -0.767 7.734 1.00 92.12 125 GLY A N 1
ATOM 983 C CA . GLY A 1 125 ? -6.758 -0.623 6.275 1.00 92.12 125 GLY A CA 1
ATOM 984 C C . GLY A 1 125 ? -6.820 0.852 5.871 1.00 92.12 125 GLY A C 1
ATOM 985 O O . GLY A 1 125 ? -6.541 1.716 6.699 1.00 92.12 125 GLY A O 1
ATOM 986 N N . ILE A 1 126 ? -7.226 1.142 4.627 1.00 94.12 126 ILE A N 1
ATOM 987 C CA . ILE A 1 126 ? -7.473 2.518 4.147 1.00 94.12 126 ILE A CA 1
ATOM 988 C C . ILE A 1 126 ? -8.967 2.754 3.902 1.00 94.12 126 ILE A C 1
ATOM 990 O O . ILE A 1 126 ? -9.601 3.472 4.668 1.00 94.12 126 ILE A O 1
ATOM 994 N N . GLU A 1 127 ? -9.548 2.164 2.852 1.00 93.94 127 GLU A N 1
ATOM 995 C CA . GLU A 1 127 ? -10.957 2.402 2.503 1.00 93.94 127 GLU A CA 1
ATOM 996 C C . GLU A 1 127 ? -11.927 1.498 3.281 1.00 93.94 127 GLU A C 1
ATOM 998 O O . GLU A 1 127 ? -13.001 1.935 3.695 1.00 93.94 127 GLU A O 1
ATOM 1003 N N . VAL A 1 128 ? -11.545 0.233 3.466 1.00 94.38 128 VAL A N 1
ATOM 1004 C CA . VAL A 1 128 ? -12.287 -0.818 4.181 1.00 94.38 128 VAL A CA 1
ATOM 1005 C C . VAL A 1 128 ? -11.301 -1.754 4.892 1.00 94.38 128 VAL A C 1
ATOM 1007 O O . VAL A 1 128 ? -10.085 -1.616 4.749 1.00 94.38 128 VAL A O 1
ATOM 1010 N N . THR A 1 129 ? -11.819 -2.725 5.651 1.00 95.88 129 THR A N 1
ATOM 1011 C CA . THR A 1 129 ? -11.007 -3.669 6.434 1.00 95.88 129 THR A CA 1
ATOM 1012 C C . THR A 1 129 ? -11.481 -5.125 6.316 1.00 95.88 129 THR A C 1
ATOM 1014 O O . THR A 1 129 ? -12.313 -5.462 5.470 1.00 95.88 129 THR A O 1
ATOM 1017 N N . TRP A 1 130 ? -10.963 -6.000 7.181 1.00 95.75 130 TRP A N 1
ATOM 1018 C CA . TRP A 1 130 ? -11.069 -7.459 7.175 1.00 95.75 130 TRP A CA 1
ATOM 1019 C C . TRP A 1 130 ? -12.455 -8.072 6.963 1.00 95.75 130 TRP A C 1
ATOM 1021 O O . TRP A 1 130 ? -12.482 -9.124 6.315 1.00 95.75 130 TRP A O 1
ATOM 1031 N N . PRO A 1 131 ? -13.596 -7.467 7.371 1.00 96.31 131 PRO A N 1
ATOM 1032 C CA . PRO A 1 131 ? -14.912 -7.995 7.037 1.00 96.31 131 PRO A CA 1
ATOM 1033 C C . PRO A 1 131 ? -15.063 -8.271 5.546 1.00 96.31 131 PRO A C 1
ATOM 1035 O O . PRO A 1 131 ? -15.613 -9.303 5.178 1.00 96.31 131 PRO A O 1
ATOM 1038 N N . ILE A 1 132 ? -14.497 -7.421 4.679 1.00 95.38 132 ILE A N 1
ATOM 1039 C CA . ILE A 1 132 ? -14.631 -7.541 3.222 1.00 95.38 132 ILE A CA 1
ATOM 1040 C C . ILE A 1 132 ? -14.047 -8.848 2.653 1.00 95.38 132 ILE A C 1
ATOM 1042 O O . ILE A 1 132 ? -14.391 -9.233 1.540 1.00 95.38 132 ILE A O 1
ATOM 1046 N N . ARG A 1 133 ? -13.203 -9.573 3.405 1.00 94.19 133 ARG A N 1
ATOM 1047 C CA . ARG A 1 133 ? -12.696 -10.906 3.014 1.00 94.19 133 ARG A CA 1
ATOM 1048 C C . ARG A 1 133 ? -13.701 -12.035 3.257 1.00 94.19 133 ARG A C 1
ATOM 1050 O O . ARG A 1 133 ? -13.466 -13.160 2.817 1.00 94.19 133 ARG A O 1
ATOM 1057 N N . HIS A 1 134 ? -14.803 -11.779 3.957 1.00 96.06 134 HIS A N 1
ATOM 1058 C CA . HIS A 1 134 ? -15.790 -12.798 4.295 1.00 96.06 134 HIS A CA 1
ATOM 1059 C C . HIS A 1 134 ? -16.910 -12.848 3.260 1.00 96.06 134 HIS A C 1
ATOM 1061 O O . HIS A 1 134 ? -17.614 -11.868 3.030 1.00 96.06 134 HIS A O 1
ATOM 1067 N N . ALA A 1 135 ? -17.152 -14.034 2.696 1.00 96.31 135 ALA A N 1
ATOM 1068 C CA . ALA A 1 135 ? -18.240 -14.250 1.739 1.00 96.31 135 ALA A CA 1
ATOM 1069 C C . ALA A 1 135 ? -19.632 -13.927 2.320 1.00 96.31 135 ALA A C 1
ATOM 1071 O O . ALA A 1 135 ? -20.551 -13.601 1.574 1.00 96.31 135 ALA A O 1
ATOM 1072 N N . SER A 1 136 ? -19.799 -13.977 3.647 1.00 96.94 136 SER A N 1
ATOM 1073 C CA . SER A 1 136 ? -21.038 -13.584 4.328 1.00 96.94 136 SER A CA 1
ATOM 1074 C C . SER A 1 136 ? -21.403 -12.110 4.123 1.00 96.94 136 SER A C 1
ATOM 1076 O O . SER A 1 136 ? -22.588 -11.780 4.164 1.00 96.94 136 SER A O 1
ATOM 1078 N N . MET A 1 137 ? -20.422 -11.247 3.832 1.00 97.44 137 MET A N 1
ATOM 1079 C CA . MET A 1 137 ? -20.650 -9.833 3.519 1.00 97.44 137 MET A CA 1
ATOM 1080 C C . MET A 1 137 ? -21.370 -9.625 2.191 1.00 97.44 137 MET A C 1
ATOM 1082 O O . MET A 1 137 ? -21.827 -8.515 1.926 1.00 97.44 137 MET A O 1
ATOM 1086 N N . PHE A 1 138 ? -21.464 -10.656 1.350 1.00 97.31 138 PHE A N 1
ATOM 1087 C CA . PHE A 1 138 ? -21.944 -10.548 -0.018 1.00 97.31 138 PHE A CA 1
ATOM 1088 C C . PHE A 1 138 ? -23.200 -11.397 -0.245 1.00 97.31 138 PHE A C 1
ATOM 1090 O O . PHE A 1 138 ? -23.321 -12.527 0.238 1.00 97.31 138 PHE A O 1
ATOM 1097 N N . ALA A 1 139 ? -24.176 -10.837 -0.957 1.00 97.31 139 ALA A N 1
ATOM 1098 C CA . ALA A 1 139 ? -25.337 -11.579 -1.450 1.00 97.31 139 ALA A CA 1
ATOM 1099 C C . ALA A 1 139 ? -24.991 -12.333 -2.744 1.00 97.31 139 ALA A C 1
ATOM 1101 O O . ALA A 1 139 ? -25.410 -13.470 -2.935 1.00 97.31 139 ALA A O 1
ATOM 1102 N N . GLU A 1 140 ? -24.168 -11.708 -3.583 1.00 96.00 140 GLU A N 1
ATOM 1103 C CA . GLU A 1 140 ? -23.643 -12.203 -4.857 1.00 96.00 140 GLU A CA 1
ATOM 1104 C C . GLU A 1 140 ? -22.215 -11.648 -5.035 1.00 96.00 140 GLU A C 1
ATOM 1106 O O . GLU A 1 140 ? -21.844 -10.718 -4.308 1.00 96.00 140 GLU A O 1
ATOM 1111 N N . PRO A 1 141 ? -21.389 -12.164 -5.968 1.00 93.12 141 PRO A N 1
ATOM 1112 C CA . PRO A 1 141 ? -20.072 -11.588 -6.236 1.00 93.12 141 PRO A CA 1
ATOM 1113 C C . PRO A 1 141 ? -20.147 -10.066 -6.418 1.00 93.12 141 PRO A C 1
ATOM 1115 O O . PRO A 1 141 ? -20.912 -9.573 -7.240 1.00 93.12 141 PRO A O 1
ATOM 1118 N N . PHE A 1 142 ? -19.370 -9.326 -5.621 1.00 92.19 142 PHE A N 1
ATOM 1119 C CA . PHE A 1 142 ? -19.328 -7.857 -5.638 1.00 92.19 142 PHE A CA 1
ATOM 1120 C C . PHE A 1 142 ? -20.668 -7.154 -5.328 1.00 92.19 142 PHE A C 1
ATOM 1122 O O . PHE A 1 142 ? -20.866 -5.991 -5.684 1.00 92.19 142 PHE A O 1
ATOM 1129 N N . ARG A 1 143 ? -21.600 -7.819 -4.631 1.00 96.12 143 ARG A N 1
ATOM 1130 C CA . ARG A 1 143 ? -22.849 -7.219 -4.129 1.00 96.12 143 ARG A CA 1
ATOM 1131 C C . ARG A 1 143 ? -22.935 -7.354 -2.617 1.00 96.12 143 ARG A C 1
ATOM 1133 O O . ARG A 1 143 ? -23.139 -8.453 -2.104 1.00 96.12 143 ARG A O 1
ATOM 1140 N N . ILE A 1 144 ? -22.784 -6.239 -1.902 1.00 97.06 144 ILE A N 1
ATOM 1141 C CA . ILE A 1 144 ? -22.870 -6.210 -0.437 1.00 97.06 144 ILE A CA 1
ATOM 1142 C C . ILE A 1 144 ? -24.254 -6.682 0.015 1.00 97.06 144 ILE A C 1
ATOM 1144 O O . ILE A 1 144 ? -25.283 -6.228 -0.484 1.00 97.06 144 ILE A O 1
ATOM 1148 N N . ARG A 1 145 ? -24.272 -7.600 0.980 1.00 97.38 145 ARG A N 1
ATOM 1149 C CA . ARG A 1 145 ? -25.483 -8.134 1.592 1.00 97.38 145 ARG A CA 1
ATOM 1150 C C . ARG A 1 145 ? -26.113 -7.077 2.487 1.00 97.38 145 ARG A C 1
ATOM 1152 O O . ARG A 1 145 ? -25.616 -6.801 3.578 1.00 97.38 145 ARG A O 1
ATOM 1159 N N . GLN A 1 146 ? -27.209 -6.494 2.025 1.00 97.12 146 GLN A N 1
ATOM 1160 C CA . GLN A 1 146 ? -27.884 -5.416 2.737 1.00 97.12 146 GLN A CA 1
ATOM 1161 C C . GLN A 1 146 ? -28.699 -5.932 3.929 1.00 97.12 146 GLN A C 1
ATOM 1163 O O . GLN A 1 146 ? -29.304 -7.005 3.871 1.00 97.12 146 GLN A O 1
ATOM 1168 N N . ARG A 1 147 ? -28.725 -5.149 5.012 1.00 95.25 147 ARG A N 1
ATOM 1169 C CA . ARG A 1 147 ? -29.693 -5.309 6.101 1.00 95.25 147 ARG A CA 1
ATOM 1170 C C . ARG A 1 147 ? -31.089 -4.978 5.571 1.00 95.25 147 ARG A C 1
ATOM 1172 O O . ARG A 1 147 ? -31.248 -4.046 4.787 1.00 95.25 147 ARG A O 1
ATOM 1179 N N . ALA A 1 148 ? -32.084 -5.761 5.989 1.00 94.56 148 ALA A N 1
ATOM 1180 C CA . ALA A 1 148 ? -33.470 -5.551 5.586 1.00 94.56 148 ALA A CA 1
ATOM 1181 C C . ALA A 1 148 ? -33.947 -4.139 5.960 1.00 94.56 148 ALA A C 1
ATOM 1183 O O . ALA A 1 148 ? -33.616 -3.624 7.030 1.00 94.56 148 ALA A O 1
ATOM 1184 N N . GLU A 1 149 ? -34.741 -3.529 5.083 1.00 94.00 149 GLU A N 1
ATOM 1185 C CA . GLU A 1 149 ? -35.293 -2.197 5.315 1.00 94.00 149 GLU A CA 1
ATOM 1186 C C . GLU A 1 149 ? -36.124 -2.167 6.608 1.00 94.00 149 GLU A C 1
ATOM 1188 O O . GLU A 1 149 ? -36.927 -3.061 6.874 1.00 94.00 149 GLU A O 1
ATOM 1193 N N . GLY A 1 150 ? -35.894 -1.149 7.440 1.00 92.00 150 GLY A N 1
ATOM 1194 C CA . GLY A 1 150 ? -36.567 -0.988 8.731 1.00 92.00 150 GLY A CA 1
ATOM 1195 C C . GLY A 1 150 ? -36.079 -1.917 9.851 1.00 92.00 150 GLY A C 1
ATOM 1196 O O . GLY A 1 150 ? -36.544 -1.772 10.981 1.00 92.00 150 GLY A O 1
ATOM 1197 N N . ALA A 1 151 ? -35.145 -2.840 9.589 1.00 93.00 151 ALA A N 1
ATOM 1198 C CA . ALA A 1 151 ? -34.518 -3.612 10.658 1.00 93.00 151 ALA A CA 1
ATOM 1199 C C . ALA A 1 151 ? -33.625 -2.700 11.525 1.00 93.00 151 ALA A C 1
ATOM 1201 O O . ALA A 1 151 ? -32.901 -1.864 10.974 1.00 93.00 151 ALA A O 1
ATOM 1202 N N . PRO A 1 152 ? -33.662 -2.848 12.864 1.00 90.88 152 PRO A N 1
ATOM 1203 C CA . PRO A 1 152 ? -32.870 -2.017 13.760 1.00 90.88 152 PRO A CA 1
ATOM 1204 C C . PRO A 1 152 ? -31.374 -2.260 13.566 1.00 90.88 152 PRO A C 1
ATOM 1206 O O . PRO A 1 152 ? -30.952 -3.315 13.079 1.00 90.88 152 PRO A O 1
ATOM 1209 N N . ASP A 1 153 ? -30.574 -1.286 13.992 1.00 90.12 153 ASP A N 1
ATOM 1210 C CA . ASP A 1 153 ? -29.137 -1.484 14.092 1.00 90.12 153 ASP A CA 1
ATOM 1211 C C . ASP A 1 153 ? -28.842 -2.568 15.140 1.00 90.12 153 ASP A C 1
ATOM 1213 O O . ASP A 1 153 ? -29.436 -2.562 16.223 1.00 90.12 153 ASP A O 1
ATOM 1217 N N . PRO A 1 154 ? -27.966 -3.528 14.814 1.00 89.44 154 PRO A N 1
ATOM 1218 C CA . PRO A 1 154 ? -27.613 -4.600 15.729 1.00 89.44 154 PRO A CA 1
ATOM 1219 C C . PRO A 1 154 ? -26.778 -4.067 16.898 1.00 89.44 154 PRO A C 1
ATOM 1221 O O . PRO A 1 154 ? -25.855 -3.275 16.707 1.00 89.44 154 PRO A O 1
ATOM 1224 N N . ASP A 1 155 ? -27.089 -4.550 18.098 1.00 91.06 155 ASP A N 1
ATOM 1225 C CA . ASP A 1 155 ? -26.311 -4.315 19.311 1.00 91.06 155 ASP A CA 1
ATOM 1226 C C . ASP A 1 155 ? -25.453 -5.551 19.603 1.00 91.06 155 ASP A C 1
ATOM 1228 O O . ASP A 1 155 ? -25.975 -6.653 19.780 1.00 91.06 155 ASP A O 1
ATOM 1232 N N . TYR A 1 156 ? -24.133 -5.366 19.634 1.00 90.19 156 TYR A N 1
ATOM 1233 C CA . TYR A 1 156 ? -23.165 -6.426 19.933 1.00 90.19 156 TYR A CA 1
ATOM 1234 C C . TYR A 1 156 ? -22.648 -6.365 21.379 1.00 90.19 156 TYR A C 1
ATOM 1236 O O . TYR A 1 156 ? -21.728 -7.102 21.735 1.00 90.19 156 TYR A O 1
ATOM 1244 N N . GLY A 1 157 ? -23.227 -5.492 22.210 1.00 91.31 157 GLY A N 1
ATOM 1245 C CA . GLY A 1 157 ? -22.807 -5.237 23.581 1.00 91.31 157 GLY A CA 1
ATOM 1246 C C . GLY A 1 157 ? -21.517 -4.418 23.689 1.00 91.31 157 GLY A C 1
ATOM 1247 O O . GLY A 1 157 ? -20.978 -3.900 22.711 1.00 91.31 157 GLY A O 1
ATOM 1248 N N . ASP A 1 158 ? -20.990 -4.332 24.912 1.00 93.50 158 ASP A N 1
ATOM 1249 C CA . ASP A 1 158 ? -19.832 -3.488 25.247 1.00 93.50 158 ASP A CA 1
ATOM 1250 C C . ASP A 1 158 ? -18.498 -4.001 24.673 1.00 93.50 158 ASP A C 1
ATOM 1252 O O . ASP A 1 158 ? -17.469 -3.325 24.745 1.00 93.50 158 ASP A O 1
ATOM 1256 N N . THR A 1 159 ? -18.455 -5.235 24.167 1.00 92.94 159 THR A N 1
ATOM 1257 C CA . THR A 1 159 ? -17.233 -5.850 23.640 1.00 92.94 159 THR A CA 1
ATOM 1258 C C . THR A 1 159 ? -17.559 -6.817 22.517 1.00 92.94 159 THR A C 1
ATOM 1260 O O . THR A 1 159 ? -18.192 -7.848 22.730 1.00 92.94 159 THR A O 1
ATOM 1263 N N . LEU A 1 160 ? -17.026 -6.529 21.332 1.00 93.12 160 LEU A N 1
ATOM 1264 C CA . LEU A 1 160 ? -17.087 -7.434 20.197 1.00 93.12 160 LEU A CA 1
ATOM 1265 C C . LEU A 1 160 ? -15.898 -8.403 20.234 1.00 93.12 160 LEU A C 1
ATOM 1267 O O . LEU A 1 160 ? -14.753 -8.007 20.013 1.00 93.12 160 LEU A O 1
ATOM 1271 N N . THR A 1 161 ? -16.163 -9.676 20.521 1.00 94.19 161 THR A N 1
ATOM 1272 C CA . THR A 1 161 ? -15.149 -10.742 20.474 1.00 94.19 161 THR A CA 1
ATOM 1273 C C . THR A 1 161 ? -15.015 -11.311 19.057 1.00 94.19 161 THR A C 1
ATOM 1275 O O . THR A 1 161 ? -15.952 -11.187 18.267 1.00 94.19 161 THR A O 1
ATOM 1278 N N . PRO A 1 162 ? -13.899 -11.982 18.711 1.00 93.81 162 PRO A N 1
ATOM 1279 C CA . PRO A 1 162 ? -13.781 -12.677 17.427 1.00 93.81 162 PRO A CA 1
ATOM 1280 C C . PRO A 1 162 ? -14.910 -13.688 17.178 1.00 93.81 162 PRO A C 1
ATOM 1282 O O . PRO A 1 162 ? -15.465 -13.714 16.083 1.00 93.81 162 PRO A O 1
ATOM 1285 N N . ASP A 1 163 ? -15.300 -14.464 18.194 1.00 95.44 163 ASP A N 1
ATOM 1286 C CA . ASP A 1 163 ? -16.395 -15.436 18.078 1.00 95.44 163 ASP A CA 1
ATOM 1287 C C . ASP A 1 163 ? -17.738 -14.747 17.805 1.00 95.44 163 ASP A C 1
ATOM 1289 O O . ASP A 1 163 ? -18.476 -15.184 16.927 1.00 95.44 163 ASP A O 1
ATOM 1293 N N . ALA A 1 164 ? -18.034 -13.638 18.494 1.00 95.31 164 ALA A N 1
ATOM 1294 C CA . ALA A 1 164 ? -19.245 -12.851 18.250 1.00 95.31 164 ALA A CA 1
ATOM 1295 C C . ALA A 1 164 ? -19.224 -12.182 16.866 1.00 95.31 164 ALA A C 1
ATOM 1297 O O . ALA A 1 164 ? -20.240 -12.133 16.178 1.00 95.31 164 ALA A O 1
ATOM 1298 N N . ALA A 1 165 ? -18.058 -11.701 16.425 1.00 96.00 165 ALA A N 1
ATOM 1299 C CA . ALA A 1 165 ? -17.896 -11.106 15.106 1.00 96.00 165 ALA A CA 1
ATOM 1300 C C . ALA A 1 165 ? -18.164 -12.121 13.979 1.00 96.00 165 ALA A C 1
ATOM 1302 O O . ALA A 1 165 ? -18.748 -11.766 12.958 1.00 96.00 165 ALA A O 1
ATOM 1303 N N . LEU A 1 166 ? -17.746 -13.376 14.174 1.00 96.31 166 LEU A N 1
ATOM 1304 C CA . LEU A 1 166 ? -17.854 -14.468 13.201 1.00 96.31 166 LEU A CA 1
ATOM 1305 C C . LEU A 1 166 ? -19.134 -15.312 13.343 1.00 96.31 166 LEU A C 1
ATOM 1307 O O . LEU A 1 166 ? -19.352 -16.218 12.536 1.00 96.31 166 LEU A O 1
ATOM 1311 N N . ALA A 1 167 ? -19.960 -15.048 14.357 1.00 95.31 167 ALA A N 1
ATOM 1312 C CA . ALA A 1 167 ? -21.215 -15.753 14.576 1.00 95.31 167 ALA A CA 1
ATOM 1313 C C . ALA A 1 167 ? -22.224 -15.486 13.446 1.00 95.31 167 ALA A C 1
ATOM 1315 O O . ALA A 1 167 ? -22.158 -14.477 12.744 1.00 95.31 167 ALA A O 1
ATOM 1316 N N . ALA A 1 168 ? -23.193 -16.390 13.282 1.00 92.31 168 ALA A N 1
ATOM 1317 C CA . ALA A 1 168 ? -24.198 -16.301 12.219 1.00 92.31 168 ALA A CA 1
ATOM 1318 C C . ALA A 1 168 ? -25.125 -15.074 12.345 1.00 92.31 168 ALA A C 1
ATOM 1320 O O . ALA A 1 168 ? -25.661 -14.603 11.343 1.00 92.31 168 ALA A O 1
ATOM 1321 N N . ASP A 1 169 ? -25.309 -14.573 13.565 1.00 90.62 169 ASP A N 1
ATOM 1322 C CA . ASP A 1 169 ? -26.007 -13.333 13.924 1.00 90.62 169 ASP A CA 1
ATOM 1323 C C . ASP A 1 169 ? -25.047 -12.144 14.118 1.00 90.62 169 ASP A C 1
ATOM 1325 O O . ASP A 1 169 ? -25.453 -11.061 14.536 1.00 90.62 169 ASP A O 1
ATOM 1329 N N . GLY A 1 170 ? -23.772 -12.339 13.786 1.00 95.06 170 GLY A N 1
ATOM 1330 C CA . GLY A 1 170 ? -22.730 -11.341 13.903 1.00 95.06 170 GLY A CA 1
ATOM 1331 C C . GLY A 1 170 ? -22.755 -10.268 12.803 1.00 95.06 170 GLY A C 1
ATOM 1332 O O . GLY A 1 170 ? -23.497 -10.343 11.815 1.00 95.06 170 GLY A O 1
ATOM 1333 N N . PRO A 1 171 ? -21.856 -9.275 12.917 1.00 96.00 171 PRO A N 1
ATOM 1334 C CA . PRO A 1 171 ? -21.772 -8.113 12.035 1.00 96.00 171 PRO A CA 1
ATOM 1335 C C . PRO A 1 171 ? -21.477 -8.391 10.567 1.00 96.00 171 PRO A C 1
ATOM 1337 O O . PRO A 1 171 ? -21.583 -7.478 9.746 1.00 96.00 171 PRO A O 1
ATOM 1340 N N . LEU A 1 172 ? -21.110 -9.619 10.215 1.00 96.75 172 LEU A N 1
ATOM 1341 C CA . LEU A 1 172 ? -20.664 -9.978 8.874 1.00 96.75 172 LEU A CA 1
ATOM 1342 C C . LEU A 1 172 ? -21.789 -10.479 7.963 1.00 96.75 172 LEU A C 1
ATOM 1344 O O . LEU A 1 172 ? -21.501 -10.954 6.867 1.00 96.75 172 LEU A O 1
ATOM 1348 N N . HIS A 1 173 ? -23.049 -10.416 8.406 1.00 95.62 173 HIS A N 1
ATOM 1349 C CA . HIS A 1 173 ? -24.179 -11.065 7.730 1.00 95.62 173 HIS A CA 1
ATOM 1350 C C . HIS A 1 173 ? -25.269 -10.111 7.219 1.00 95.62 173 HIS A C 1
ATOM 1352 O O . HIS A 1 173 ? -26.135 -10.557 6.468 1.00 95.62 173 HIS A O 1
ATOM 1358 N N . ALA A 1 174 ? -25.240 -8.824 7.573 1.00 94.19 174 ALA A N 1
ATOM 1359 C CA . ALA A 1 174 ? -26.210 -7.832 7.105 1.00 94.19 174 ALA A CA 1
ATOM 1360 C C . ALA A 1 174 ? -25.667 -6.406 7.281 1.00 94.19 174 ALA A C 1
ATOM 1362 O O . ALA A 1 174 ? -25.389 -5.990 8.404 1.00 94.19 174 ALA A O 1
ATOM 1363 N N . GLN A 1 175 ? -25.538 -5.655 6.185 1.00 96.75 175 GLN A N 1
ATOM 1364 C CA . GLN A 1 175 ? -24.900 -4.336 6.178 1.00 96.75 175 GLN A CA 1
ATOM 1365 C C . GLN A 1 175 ? -25.914 -3.216 5.938 1.00 96.75 175 GLN A C 1
ATOM 1367 O O . GLN A 1 175 ? -26.659 -3.237 4.959 1.00 96.75 175 GLN A O 1
ATOM 1372 N N . GLY A 1 176 ? -25.925 -2.224 6.816 1.00 95.56 176 GLY A N 1
ATOM 1373 C CA . GLY A 1 176 ? -26.614 -0.952 6.634 1.00 95.56 176 GLY A CA 1
ATOM 1374 C C . GLY A 1 176 ? -25.631 0.215 6.499 1.00 95.56 176 GLY A C 1
ATOM 1375 O O . GLY A 1 176 ? -24.411 0.013 6.448 1.00 95.56 176 GLY A O 1
ATOM 1376 N N . PRO A 1 177 ? -26.144 1.453 6.420 1.00 93.94 177 PRO A N 1
ATOM 1377 C CA . PRO A 1 177 ? -25.313 2.649 6.336 1.00 93.94 177 PRO A CA 1
ATOM 1378 C C . PRO A 1 177 ? -24.285 2.714 7.477 1.00 93.94 177 PRO A C 1
ATOM 1380 O O . PRO A 1 177 ? -24.639 2.591 8.643 1.00 93.94 177 PRO A O 1
ATOM 1383 N N . GLY A 1 178 ? -23.007 2.903 7.135 1.00 93.31 178 GLY A N 1
ATOM 1384 C CA . GLY A 1 178 ? -21.899 2.987 8.096 1.00 93.31 178 GLY A CA 1
ATOM 1385 C C . GLY A 1 178 ? -21.212 1.658 8.440 1.00 93.31 178 GLY A C 1
ATOM 1386 O O . GLY A 1 178 ? -20.061 1.679 8.872 1.00 93.31 178 GLY A O 1
ATOM 1387 N N . ASP A 1 179 ? -21.826 0.500 8.173 1.00 95.38 179 ASP A N 1
ATOM 1388 C CA . ASP A 1 179 ? -21.302 -0.792 8.655 1.00 95.38 179 ASP A CA 1
ATOM 1389 C C . ASP A 1 179 ? -19.995 -1.254 7.996 1.00 95.38 179 ASP A C 1
ATOM 1391 O O . ASP A 1 179 ? -19.240 -2.027 8.591 1.00 95.38 179 ASP A O 1
ATOM 1395 N N . LEU A 1 180 ? -19.696 -0.761 6.791 1.00 94.81 180 LEU A N 1
ATOM 1396 C CA . LEU A 1 180 ? -18.408 -1.009 6.137 1.00 94.81 180 LEU A CA 1
ATOM 1397 C C . LEU A 1 180 ? -17.279 -0.174 6.759 1.00 94.81 180 LEU A C 1
ATOM 1399 O O . LEU A 1 180 ? -16.160 -0.660 6.887 1.00 94.81 180 LEU A O 1
ATOM 1403 N N . GLY A 1 181 ? -17.578 1.065 7.162 1.00 94.00 181 GLY A N 1
ATOM 1404 C CA . GLY A 1 181 ? -16.594 2.033 7.657 1.00 94.00 181 GLY A CA 1
ATOM 1405 C C . GLY A 1 181 ? -16.439 2.075 9.179 1.00 94.00 181 GLY A C 1
ATOM 1406 O O . GLY A 1 181 ? -15.446 2.607 9.662 1.00 94.00 181 GLY A O 1
ATOM 1407 N N . ARG A 1 182 ? -17.373 1.493 9.950 1.00 93.38 182 ARG A N 1
ATOM 1408 C CA . ARG A 1 182 ? -17.374 1.527 11.432 1.00 93.38 182 ARG A CA 1
ATOM 1409 C C . ARG A 1 182 ? -16.115 0.960 12.096 1.00 93.38 182 ARG A C 1
ATOM 1411 O O . ARG A 1 182 ? -15.900 1.166 13.282 1.00 93.38 182 ARG A O 1
ATOM 1418 N N . TRP A 1 183 ? -15.332 0.201 11.341 1.00 94.81 183 TRP A N 1
ATOM 1419 C CA . TRP A 1 183 ? -14.129 -0.482 11.801 1.00 94.81 183 TRP A CA 1
ATOM 1420 C C . TRP A 1 183 ? -12.856 0.360 11.673 1.00 94.81 183 TRP A C 1
ATOM 1422 O O . TRP A 1 183 ? -11.823 -0.018 12.218 1.00 94.81 183 TRP A O 1
ATOM 1432 N N . MET A 1 184 ? -12.912 1.449 10.906 1.00 94.94 184 MET A N 1
ATOM 1433 C CA . MET A 1 184 ? -11.757 2.295 10.612 1.00 94.94 184 MET A CA 1
ATOM 1434 C C . MET A 1 184 ? -11.491 3.266 11.766 1.00 94.94 184 MET A C 1
ATOM 1436 O O . MET A 1 184 ? -12.391 3.544 12.564 1.00 94.94 184 MET A O 1
ATOM 1440 N N . ALA A 1 185 ? -10.276 3.821 11.859 1.00 92.62 185 ALA A N 1
ATOM 1441 C CA . ALA A 1 185 ? -10.004 4.818 12.886 1.00 92.62 185 ALA A CA 1
ATOM 1442 C C . ALA A 1 185 ? -10.864 6.070 12.728 1.00 92.62 185 ALA A C 1
ATOM 1444 O O . ALA A 1 185 ? -11.153 6.552 11.629 1.00 92.62 185 ALA A O 1
ATOM 1445 N N . VAL A 1 186 ? -11.209 6.641 13.880 1.00 93.12 186 VAL A N 1
ATOM 1446 C CA . VAL A 1 186 ? -11.960 7.884 13.975 1.00 93.12 186 VAL A CA 1
ATOM 1447 C C . VAL A 1 186 ? -11.132 8.897 14.775 1.00 93.12 186 VAL A C 1
ATOM 1449 O O . VAL A 1 186 ? -10.949 8.709 15.979 1.00 93.12 186 VAL A O 1
ATOM 1452 N N . PRO A 1 187 ? -10.639 9.980 14.145 1.00 95.19 187 PRO A N 1
ATOM 1453 C CA . PRO A 1 187 ? -10.732 10.295 12.714 1.00 95.19 187 PRO A CA 1
ATOM 1454 C C . PRO A 1 187 ? -9.650 9.566 11.882 1.00 95.19 187 PRO A C 1
ATOM 1456 O O . PRO A 1 187 ? -8.549 9.344 12.371 1.00 95.19 187 PRO A O 1
ATOM 1459 N N . TRP A 1 188 ? -9.922 9.246 10.610 1.00 95.25 188 TRP A N 1
ATOM 1460 C CA . TRP A 1 188 ? -9.037 8.446 9.730 1.00 95.25 188 TRP A CA 1
ATOM 1461 C C . TRP A 1 188 ? -7.623 9.031 9.537 1.00 95.25 188 TRP A C 1
ATOM 1463 O O . TRP A 1 188 ? -6.657 8.320 9.254 1.00 95.25 188 TRP A O 1
ATOM 1473 N N . GLN A 1 189 ? -7.481 10.345 9.716 1.00 96.06 189 GLN A N 1
ATOM 1474 C CA . GLN A 1 189 ? -6.210 11.061 9.662 1.00 96.06 189 GLN A CA 1
ATOM 1475 C C . GLN A 1 189 ? -5.184 10.505 10.660 1.00 96.06 189 GLN A C 1
ATOM 1477 O O . GLN A 1 189 ? -3.983 10.525 10.389 1.00 96.06 189 GLN A O 1
ATOM 1482 N N . THR A 1 190 ? -5.624 9.996 11.816 1.00 92.81 190 THR A N 1
ATOM 1483 C CA . THR A 1 190 ? -4.708 9.441 12.820 1.00 92.81 190 THR A CA 1
ATOM 1484 C C . THR A 1 190 ? -4.036 8.160 12.338 1.00 92.81 190 THR A C 1
ATOM 1486 O O . THR A 1 190 ? -2.835 8.003 12.571 1.00 92.81 190 THR A O 1
ATOM 1489 N N . ASP A 1 191 ? -4.767 7.305 11.618 1.00 91.50 191 ASP A N 1
ATOM 1490 C CA . ASP A 1 191 ? -4.225 6.104 10.976 1.00 91.50 191 ASP A CA 1
ATOM 1491 C C . ASP A 1 191 ? -3.250 6.473 9.861 1.00 91.50 191 ASP A C 1
ATOM 1493 O O . ASP A 1 191 ? -2.160 5.912 9.785 1.00 91.50 191 ASP A O 1
ATOM 1497 N N . THR A 1 192 ? -3.575 7.487 9.054 1.00 93.69 192 THR A N 1
ATOM 1498 C CA . THR A 1 192 ? -2.681 7.948 7.975 1.00 93.69 192 THR A CA 1
ATOM 1499 C C . THR A 1 192 ? -1.329 8.412 8.523 1.00 93.69 192 THR A C 1
ATOM 1501 O O . THR A 1 192 ? -0.285 8.048 7.989 1.00 93.69 192 THR A O 1
ATOM 1504 N N . ALA A 1 193 ? -1.315 9.157 9.633 1.00 93.00 193 ALA A N 1
ATOM 1505 C CA . ALA A 1 193 ? -0.071 9.598 10.271 1.00 93.00 193 ALA A CA 1
ATOM 1506 C C . ALA A 1 193 ? 0.779 8.441 10.841 1.00 93.00 193 ALA A C 1
ATOM 1508 O O . ALA A 1 193 ? 1.995 8.601 11.000 1.00 93.00 193 ALA A O 1
ATOM 1509 N N . GLY A 1 194 ? 0.144 7.308 11.168 1.00 89.69 194 GLY A N 1
ATOM 1510 C CA . GLY A 1 194 ? 0.776 6.075 11.652 1.00 89.69 194 GLY A CA 1
ATOM 1511 C C . GLY A 1 194 ? 1.043 5.025 10.565 1.00 89.69 194 GLY A C 1
ATOM 1512 O O . GLY A 1 194 ? 1.606 3.974 10.851 1.00 89.69 194 GLY A O 1
ATOM 1513 N N . CYS A 1 195 ? 0.668 5.279 9.313 1.00 91.50 195 CYS A N 1
ATOM 1514 C CA . CYS A 1 195 ? 0.887 4.362 8.198 1.00 91.50 195 CYS A CA 1
ATOM 1515 C C . CYS A 1 195 ? 2.288 4.575 7.601 1.00 91.50 195 CYS A C 1
ATOM 1517 O O . CYS A 1 195 ? 2.447 5.163 6.530 1.00 91.50 195 CYS A O 1
ATOM 1519 N N . ARG A 1 196 ? 3.321 4.136 8.328 1.00 91.44 196 ARG A N 1
ATOM 1520 C CA . ARG A 1 196 ? 4.742 4.353 7.989 1.00 91.44 196 ARG A CA 1
ATOM 1521 C C . ARG A 1 196 ? 5.461 3.073 7.569 1.00 91.44 196 ARG A C 1
ATOM 1523 O O . ARG A 1 196 ? 4.866 1.997 7.524 1.00 91.44 196 ARG A O 1
ATOM 1530 N N . ALA A 1 197 ? 6.752 3.213 7.282 1.00 92.94 197 ALA A N 1
ATOM 1531 C CA . ALA A 1 197 ? 7.668 2.109 7.045 1.00 92.94 197 ALA A CA 1
ATOM 1532 C C . ALA A 1 197 ? 8.711 1.994 8.164 1.00 92.94 197 ALA A C 1
ATOM 1534 O O . ALA A 1 197 ? 8.902 2.934 8.942 1.00 92.94 197 ALA A O 1
ATOM 1535 N N . GLY A 1 198 ? 9.374 0.839 8.224 1.00 90.94 198 GLY A N 1
ATOM 1536 C CA . GLY A 1 198 ? 10.548 0.632 9.071 1.00 90.94 198 GLY A CA 1
ATOM 1537 C C . GLY A 1 198 ? 10.262 0.796 10.564 1.00 90.94 198 GLY A C 1
ATOM 1538 O O . GLY A 1 198 ? 11.118 1.249 11.312 1.00 90.94 198 GLY A O 1
ATOM 1539 N N . TYR A 1 199 ? 9.049 0.479 11.022 1.00 89.56 199 TYR A N 1
ATOM 1540 C CA . TYR A 1 199 ? 8.762 0.418 12.451 1.00 89.56 199 TYR A CA 1
ATOM 1541 C C . TYR A 1 199 ? 9.658 -0.608 13.130 1.00 89.56 199 TYR A C 1
ATOM 1543 O O . TYR A 1 199 ? 9.614 -1.787 12.776 1.00 89.56 199 TYR A O 1
ATOM 1551 N N . GLU A 1 200 ? 10.395 -0.162 14.145 1.00 84.50 200 GLU A N 1
ATOM 1552 C CA . GLU A 1 200 ? 11.269 -1.029 14.923 1.00 84.50 200 GLU A CA 1
ATOM 1553 C C . GLU A 1 200 ? 11.210 -0.711 16.418 1.00 84.50 200 GLU A C 1
ATOM 1555 O O . GLU A 1 200 ? 10.952 0.418 16.845 1.00 84.50 200 GLU A O 1
ATOM 1560 N N . SER A 1 201 ? 11.445 -1.726 17.243 1.00 77.50 201 SER A N 1
ATOM 1561 C CA . SER A 1 201 ? 11.646 -1.539 18.677 1.00 77.50 201 SER A CA 1
ATOM 1562 C C . SER A 1 201 ? 13.095 -1.134 18.959 1.00 77.50 201 SER A C 1
ATOM 1564 O O . SER A 1 201 ? 14.025 -1.664 18.354 1.00 77.50 201 SER A O 1
ATOM 1566 N N . GLN A 1 202 ? 13.324 -0.254 19.938 1.00 71.88 202 GLN A N 1
ATOM 1567 C CA . GLN A 1 202 ? 14.686 0.181 20.289 1.00 71.88 202 GLN A CA 1
ATOM 1568 C C . GLN A 1 202 ? 15.650 -0.997 20.561 1.00 71.88 202 GLN A C 1
ATOM 1570 O O . GLN A 1 202 ? 16.833 -0.914 20.251 1.00 71.88 202 GLN A O 1
ATOM 1575 N N . ALA A 1 203 ? 15.150 -2.110 21.110 1.00 64.88 203 ALA A N 1
ATOM 1576 C CA . ALA A 1 203 ? 15.952 -3.293 21.430 1.00 64.88 203 ALA A CA 1
ATOM 1577 C C . ALA A 1 203 ? 16.377 -4.134 20.207 1.00 64.88 203 ALA A C 1
ATOM 1579 O O . ALA A 1 203 ? 17.201 -5.035 20.356 1.00 64.88 203 ALA A O 1
ATOM 1580 N N . GLN A 1 204 ? 15.809 -3.880 19.027 1.00 70.81 204 GLN A N 1
ATOM 1581 C CA . GLN A 1 204 ? 16.020 -4.669 17.806 1.00 70.81 204 GLN A CA 1
ATOM 1582 C C . GLN A 1 204 ? 16.682 -3.869 16.674 1.00 70.81 204 GLN A C 1
ATOM 1584 O O . GLN A 1 204 ? 16.983 -4.431 15.621 1.00 70.81 204 GLN A O 1
ATOM 1589 N N . LEU A 1 205 ? 16.984 -2.586 16.898 1.00 77.19 205 LEU A N 1
ATOM 1590 C CA . LEU A 1 205 ? 17.781 -1.800 15.963 1.00 77.19 205 LEU A CA 1
ATOM 1591 C C . LEU A 1 205 ? 19.208 -2.355 15.901 1.00 77.19 205 LEU A C 1
ATOM 1593 O O . LEU A 1 205 ? 19.940 -2.383 16.890 1.00 77.19 205 LEU A O 1
ATOM 1597 N N . GLY A 1 206 ? 19.594 -2.814 14.715 1.00 71.31 206 GLY A N 1
ATOM 1598 C CA . GLY A 1 206 ? 20.905 -3.387 14.443 1.00 71.31 206 GLY A CA 1
ATOM 1599 C C . GLY A 1 206 ? 21.375 -3.063 13.025 1.00 71.31 206 GLY A C 1
ATOM 1600 O O . GLY A 1 206 ? 20.653 -2.426 12.262 1.00 71.31 206 GLY A O 1
ATOM 1601 N N . PRO A 1 207 ? 22.555 -3.552 12.611 1.00 74.06 207 PRO A N 1
ATOM 1602 C CA . PRO A 1 207 ? 23.195 -3.172 11.343 1.00 74.06 207 PRO A CA 1
ATOM 1603 C C . PRO A 1 207 ? 22.448 -3.636 10.079 1.00 74.06 207 PRO A C 1
ATOM 1605 O O . PRO A 1 207 ? 22.916 -3.411 8.970 1.00 74.06 207 PRO A O 1
ATOM 1608 N N . ARG A 1 208 ? 21.327 -4.348 10.236 1.00 78.00 208 ARG A N 1
ATOM 1609 C CA . ARG A 1 208 ? 20.458 -4.821 9.148 1.00 78.00 208 ARG A CA 1
ATOM 1610 C C . ARG A 1 208 ? 19.094 -4.127 9.138 1.00 78.00 208 ARG A C 1
ATOM 1612 O O . ARG A 1 208 ? 18.198 -4.593 8.443 1.00 78.00 208 ARG A O 1
ATOM 1619 N N . TYR A 1 209 ? 18.928 -3.079 9.941 1.00 85.38 209 TYR A N 1
ATOM 1620 C CA . TYR A 1 209 ? 17.736 -2.247 9.923 1.00 85.38 209 TYR A CA 1
ATOM 1621 C C . TYR A 1 209 ? 17.662 -1.461 8.610 1.00 85.38 209 TYR A C 1
ATOM 1623 O O . TYR A 1 209 ? 18.661 -0.901 8.158 1.00 85.38 209 TYR A O 1
ATOM 1631 N N . ASP A 1 210 ? 16.469 -1.417 8.027 1.00 89.25 210 ASP A N 1
ATOM 1632 C CA . ASP A 1 210 ? 16.156 -0.638 6.837 1.00 89.25 210 ASP A CA 1
ATOM 1633 C C . ASP A 1 210 ? 14.938 0.252 7.157 1.00 89.25 210 ASP A C 1
ATOM 1635 O O . ASP A 1 210 ? 13.870 -0.277 7.463 1.00 89.25 210 ASP A O 1
ATOM 1639 N N . PRO A 1 211 ? 15.054 1.593 7.130 1.00 91.81 211 PRO A N 1
ATOM 1640 C CA . PRO A 1 211 ? 13.921 2.474 7.418 1.00 91.81 211 PRO A CA 1
ATOM 1641 C C . PRO A 1 211 ? 12.878 2.512 6.292 1.00 91.81 211 PRO A C 1
ATOM 1643 O O . PRO A 1 211 ? 11.765 3.000 6.489 1.00 91.81 211 PRO A O 1
ATOM 1646 N N . TYR A 1 212 ? 13.211 2.007 5.103 1.00 92.69 212 TYR A N 1
ATOM 1647 C CA . TYR A 1 212 ? 12.335 2.060 3.940 1.00 92.69 212 TYR A CA 1
ATOM 1648 C C . TYR A 1 212 ? 11.339 0.899 3.895 1.00 92.69 212 TYR A C 1
ATOM 1650 O O . TYR A 1 212 ? 10.304 1.017 3.230 1.00 92.69 212 TYR A O 1
ATOM 1658 N N . VAL A 1 213 ? 11.629 -0.207 4.591 1.00 92.56 213 VAL A N 1
ATOM 1659 C CA . VAL A 1 213 ? 10.828 -1.435 4.583 1.00 92.56 213 VAL A CA 1
ATOM 1660 C C . VAL A 1 213 ? 10.906 -2.201 5.915 1.00 92.56 213 VAL A C 1
ATOM 1662 O O . VAL A 1 213 ? 11.938 -2.174 6.571 1.00 92.56 213 VAL A O 1
ATOM 1665 N N . PRO A 1 214 ? 9.865 -2.961 6.305 1.00 93.56 214 PRO A N 1
ATOM 1666 C CA . PRO A 1 214 ? 8.582 -3.118 5.620 1.00 93.56 214 PRO A CA 1
ATOM 1667 C C . PRO A 1 214 ? 7.721 -1.848 5.665 1.00 93.56 214 PRO A C 1
ATOM 1669 O O . PRO A 1 214 ? 7.968 -0.949 6.458 1.00 93.56 214 PRO A O 1
ATOM 1672 N N . THR A 1 215 ? 6.714 -1.772 4.798 1.00 93.38 215 THR A N 1
ATOM 1673 C CA . THR A 1 215 ? 5.730 -0.671 4.714 1.00 93.38 215 THR A CA 1
ATOM 1674 C C . THR A 1 215 ? 4.301 -1.216 4.838 1.00 93.38 215 THR A C 1
ATOM 1676 O O . THR A 1 215 ? 4.106 -2.427 4.778 1.00 93.38 215 THR A O 1
ATOM 1679 N N . PHE A 1 216 ? 3.292 -0.363 5.032 1.00 91.81 216 PHE A N 1
ATOM 1680 C CA . PHE A 1 216 ? 1.875 -0.753 4.980 1.00 91.81 216 PHE A CA 1
ATOM 1681 C C . PHE A 1 216 ? 1.308 -0.648 3.553 1.00 91.81 216 PHE A C 1
ATOM 1683 O O . PHE A 1 216 ? 1.418 -1.593 2.775 1.00 91.81 216 PHE A O 1
ATOM 1690 N N . TRP A 1 217 ? 0.716 0.495 3.183 1.00 92.12 217 TRP A N 1
ATOM 1691 C CA . TRP A 1 217 ? 0.006 0.677 1.908 1.00 92.12 217 TRP A CA 1
ATOM 1692 C C . TRP A 1 217 ? 0.627 1.797 1.055 1.00 92.12 217 TRP A C 1
ATOM 1694 O O . TRP A 1 217 ? -0.044 2.795 0.776 1.00 92.12 217 TRP A O 1
ATOM 1704 N N . PRO A 1 218 ? 1.882 1.653 0.581 1.00 91.88 218 PRO A N 1
ATOM 1705 C CA . PRO A 1 218 ? 2.617 2.728 -0.098 1.00 91.88 218 PRO A CA 1
ATOM 1706 C C . PRO A 1 218 ? 1.948 3.215 -1.393 1.00 91.88 218 PRO A C 1
ATOM 1708 O O . PRO A 1 218 ? 2.243 4.309 -1.862 1.00 91.88 218 PRO A O 1
ATOM 1711 N N . ALA A 1 219 ? 1.037 2.425 -1.971 1.00 91.50 219 ALA A N 1
ATOM 1712 C CA . ALA A 1 219 ? 0.270 2.798 -3.158 1.00 91.50 219 ALA A CA 1
ATOM 1713 C C . ALA A 1 219 ? -0.825 3.851 -2.885 1.00 91.50 219 ALA A C 1
ATOM 1715 O O . ALA A 1 219 ? -1.226 4.555 -3.809 1.00 91.50 219 ALA A O 1
ATOM 1716 N N . ARG A 1 220 ? -1.324 3.954 -1.643 1.00 92.06 220 ARG A N 1
ATOM 1717 C CA . ARG A 1 220 ? -2.363 4.929 -1.240 1.00 92.06 220 ARG A CA 1
ATOM 1718 C C . ARG A 1 220 ? -1.864 5.936 -0.219 1.00 92.06 220 ARG A C 1
ATOM 1720 O O . ARG A 1 220 ? -2.276 7.089 -0.254 1.00 92.06 220 ARG A O 1
ATOM 1727 N N . VAL A 1 221 ? -0.957 5.505 0.650 1.00 94.56 221 VAL A N 1
ATOM 1728 C CA . VAL A 1 221 ? -0.262 6.334 1.632 1.00 94.56 221 VAL A CA 1
ATOM 1729 C C . VAL A 1 221 ? 1.238 6.148 1.405 1.00 94.56 221 VAL A C 1
ATOM 1731 O O . VAL A 1 221 ? 1.852 5.281 2.032 1.00 94.56 221 VAL A O 1
ATOM 1734 N N . PRO A 1 222 ? 1.840 6.893 0.459 1.00 95.81 222 PRO A N 1
ATOM 1735 C CA . PRO A 1 222 ? 3.261 6.782 0.168 1.00 95.81 222 PRO A CA 1
ATOM 1736 C C . PRO A 1 222 ? 4.103 7.036 1.418 1.00 95.81 222 PRO A C 1
ATOM 1738 O O . PRO A 1 222 ? 3.764 7.864 2.260 1.00 95.81 222 PRO A O 1
ATOM 1741 N N . ASN A 1 223 ? 5.232 6.341 1.544 1.00 96.31 223 ASN A N 1
ATOM 1742 C CA . ASN A 1 223 ? 6.195 6.631 2.610 1.00 96.31 223 ASN A CA 1
ATOM 1743 C C . ASN A 1 223 ? 7.402 7.404 2.096 1.00 96.31 223 ASN A C 1
ATOM 1745 O O . ASN A 1 223 ? 7.854 8.318 2.775 1.00 96.31 223 ASN A O 1
ATOM 1749 N N . HIS A 1 224 ? 7.862 7.094 0.884 1.00 97.12 224 HIS A N 1
ATOM 1750 C CA . HIS A 1 224 ? 9.062 7.672 0.292 1.00 97.12 224 HIS A CA 1
ATOM 1751 C C . HIS A 1 224 ? 8.793 8.026 -1.170 1.00 97.12 224 HIS A C 1
ATOM 1753 O O . HIS A 1 224 ? 8.339 7.174 -1.936 1.00 97.12 224 HIS A O 1
ATOM 1759 N N . VAL A 1 225 ? 9.041 9.275 -1.557 1.00 97.81 225 VAL A N 1
ATOM 1760 C CA . VAL A 1 225 ? 8.580 9.847 -2.830 1.00 97.81 225 VAL A CA 1
ATOM 1761 C C . VAL A 1 225 ? 9.694 10.595 -3.558 1.00 97.81 225 VAL A C 1
ATOM 1763 O O . VAL A 1 225 ? 10.618 11.118 -2.937 1.00 97.81 225 VAL A O 1
ATOM 1766 N N . LEU A 1 226 ? 9.608 10.648 -4.889 1.00 98.12 226 LEU A N 1
ATOM 1767 C CA . LEU A 1 226 ? 10.416 11.557 -5.704 1.00 98.12 226 LEU A CA 1
ATOM 1768 C C . LEU A 1 226 ? 9.751 12.938 -5.675 1.00 98.12 226 LEU A C 1
ATOM 1770 O O . LEU A 1 226 ? 8.614 13.075 -6.125 1.00 98.12 226 LEU A O 1
ATOM 1774 N N . LYS A 1 227 ? 10.436 13.954 -5.149 1.00 97.62 227 LYS A N 1
ATOM 1775 C CA . LYS A 1 227 ? 9.883 15.313 -5.062 1.00 97.62 227 LYS A CA 1
ATOM 1776 C C . LYS A 1 227 ? 9.944 16.031 -6.404 1.00 97.62 227 LYS A C 1
ATOM 1778 O O . LYS A 1 227 ? 10.823 15.757 -7.219 1.00 97.62 227 LYS A O 1
ATOM 1783 N N . GLN A 1 228 ? 9.099 17.050 -6.562 1.00 97.44 228 GLN A N 1
ATOM 1784 C CA . GLN A 1 228 ? 9.148 17.968 -7.701 1.00 97.44 228 GLN A CA 1
ATOM 1785 C C . GLN A 1 228 ? 10.559 18.520 -7.976 1.00 97.44 228 GLN A C 1
ATOM 1787 O O . GLN A 1 228 ? 11.001 18.467 -9.116 1.00 97.44 228 GLN A O 1
ATOM 1792 N N . SER A 1 229 ? 11.292 18.977 -6.952 1.00 96.56 229 SER A N 1
ATOM 1793 C CA . SER A 1 229 ? 12.644 19.536 -7.132 1.00 96.56 229 SER A CA 1
ATOM 1794 C C . SER A 1 229 ? 13.627 18.536 -7.740 1.00 96.56 229 SER A C 1
ATOM 1796 O O . SER A 1 229 ? 14.414 18.885 -8.613 1.00 96.56 229 SER A O 1
ATOM 1798 N N . ASP A 1 230 ? 13.560 17.282 -7.297 1.00 97.81 230 ASP A N 1
ATOM 1799 C CA . ASP A 1 230 ? 14.464 16.232 -7.758 1.00 97.81 230 ASP A CA 1
ATOM 1800 C C . ASP A 1 230 ? 14.082 15.799 -9.174 1.00 97.81 230 ASP A C 1
ATOM 1802 O O . ASP A 1 230 ? 14.945 15.595 -10.023 1.00 97.81 230 ASP A O 1
ATOM 1806 N N . TYR A 1 231 ? 12.780 15.733 -9.466 1.00 97.88 231 TYR A N 1
ATOM 1807 C CA . TYR A 1 231 ? 12.277 15.537 -10.822 1.00 97.88 231 TYR A CA 1
ATOM 1808 C C . TYR A 1 231 ? 12.716 16.665 -11.774 1.00 97.88 231 TYR A C 1
ATOM 1810 O O . TYR A 1 231 ? 13.081 16.387 -12.919 1.00 97.88 231 TYR A O 1
ATOM 1818 N N . ASP A 1 232 ? 12.731 17.920 -11.322 1.00 96.94 232 ASP A N 1
ATOM 1819 C CA . ASP A 1 232 ? 13.203 19.052 -12.124 1.00 96.94 232 ASP A CA 1
ATOM 1820 C C . ASP A 1 232 ? 14.701 18.913 -12.437 1.00 96.94 232 ASP A C 1
ATOM 1822 O O . ASP A 1 232 ? 15.090 19.045 -13.598 1.00 96.94 232 ASP A O 1
ATOM 1826 N N . THR A 1 233 ? 15.530 18.540 -11.452 1.00 96.75 233 THR A N 1
ATOM 1827 C CA . THR A 1 233 ? 16.955 18.216 -11.662 1.00 96.75 233 THR A CA 1
ATOM 1828 C C . THR A 1 233 ? 17.131 17.060 -12.643 1.00 96.75 233 THR A C 1
ATOM 1830 O O . THR A 1 233 ? 17.908 17.162 -13.590 1.00 96.75 233 THR A O 1
ATOM 1833 N N . VAL A 1 234 ? 16.367 15.973 -12.494 1.00 96.88 234 VAL A N 1
ATOM 1834 C CA . VAL A 1 234 ? 16.406 14.814 -13.404 1.00 96.88 234 VAL A CA 1
ATOM 1835 C C . VAL A 1 234 ? 16.141 15.212 -14.861 1.00 96.88 234 VAL A C 1
ATOM 1837 O O . VAL A 1 234 ? 16.784 14.680 -15.773 1.00 96.88 234 VAL A O 1
ATOM 1840 N N . ASN A 1 235 ? 15.236 16.165 -15.086 1.00 95.81 235 ASN A N 1
ATOM 1841 C CA . ASN A 1 235 ? 14.903 16.702 -16.409 1.00 95.81 235 ASN A CA 1
ATOM 1842 C C . ASN A 1 235 ? 15.775 17.893 -16.844 1.00 95.81 235 ASN A C 1
ATOM 1844 O O . ASN A 1 235 ? 15.626 18.378 -17.967 1.00 95.81 235 ASN A O 1
ATOM 1848 N N . GLY A 1 236 ? 16.659 18.373 -15.973 1.00 91.31 236 GLY A N 1
ATOM 1849 C CA . GLY A 1 236 ? 17.516 19.524 -16.207 1.00 91.31 236 GLY A CA 1
ATOM 1850 C C . GLY A 1 236 ? 18.750 19.219 -17.057 1.00 91.31 236 GLY A C 1
ATOM 1851 O O . GLY A 1 236 ? 18.965 18.113 -17.559 1.00 91.31 236 GLY A O 1
ATOM 1852 N N . THR A 1 237 ? 19.597 20.238 -17.200 1.00 84.69 237 THR A N 1
ATOM 1853 C CA . THR A 1 237 ? 20.896 20.157 -17.891 1.00 84.69 237 THR A CA 1
ATOM 1854 C C . THR A 1 237 ? 22.056 19.857 -16.941 1.00 84.69 237 THR A C 1
ATOM 1856 O O . THR A 1 237 ? 23.214 20.037 -17.321 1.00 84.69 237 THR A O 1
ATOM 1859 N N . ASP A 1 238 ? 21.755 19.463 -15.702 1.00 84.06 238 ASP A N 1
ATOM 1860 C CA . ASP A 1 238 ? 22.751 19.135 -14.687 1.00 84.06 238 ASP A CA 1
ATOM 1861 C C . ASP A 1 238 ? 23.621 17.950 -15.112 1.00 84.06 238 ASP A C 1
ATOM 1863 O O . ASP A 1 238 ? 23.346 17.240 -16.092 1.00 84.06 238 ASP A O 1
ATOM 1867 N N . THR A 1 239 ? 24.711 17.726 -14.378 1.00 84.88 239 THR A N 1
ATOM 1868 C CA . THR A 1 239 ? 25.589 16.615 -14.714 1.00 84.88 239 THR A CA 1
ATOM 1869 C C . THR A 1 239 ? 24.854 15.288 -14.564 1.00 84.88 239 THR A C 1
ATOM 1871 O O . THR A 1 239 ? 23.937 15.114 -13.766 1.00 84.88 239 THR A O 1
ATOM 1874 N N . SER A 1 240 ? 25.315 14.310 -15.333 1.00 83.75 240 SER A N 1
ATOM 1875 C CA . SER A 1 240 ? 24.912 12.912 -15.220 1.00 83.75 240 SER A CA 1
ATOM 1876 C C . SER A 1 240 ? 24.770 12.420 -13.774 1.00 83.75 240 SER A C 1
ATOM 1878 O O . SER A 1 240 ? 23.782 11.771 -13.449 1.00 83.75 240 SER A O 1
ATOM 1880 N N . ALA A 1 241 ? 25.771 12.707 -12.937 1.00 90.06 241 ALA A N 1
ATOM 1881 C CA . ALA A 1 241 ? 25.830 12.219 -11.565 1.00 90.06 241 ALA A CA 1
ATOM 1882 C C . ALA A 1 241 ? 24.799 12.920 -10.669 1.00 90.06 241 ALA A C 1
ATOM 1884 O O . ALA A 1 241 ? 24.140 12.256 -9.875 1.00 90.06 241 ALA A O 1
ATOM 1885 N N . ASP A 1 242 ? 24.602 14.229 -10.843 1.00 94.25 242 ASP A N 1
ATOM 1886 C CA . ASP A 1 242 ? 23.605 14.992 -10.080 1.00 94.25 242 ASP A CA 1
ATOM 1887 C C . ASP A 1 242 ? 22.185 14.517 -10.401 1.00 94.25 242 ASP A C 1
ATOM 1889 O O . ASP A 1 242 ? 21.358 14.338 -9.510 1.00 94.25 242 ASP A O 1
ATOM 1893 N N . ARG A 1 243 ? 21.917 14.233 -11.679 1.00 95.50 243 ARG A N 1
ATOM 1894 C CA . ARG A 1 243 ? 20.626 13.710 -12.145 1.00 95.50 243 ARG A CA 1
ATOM 1895 C C . ARG A 1 243 ? 20.351 12.311 -11.596 1.00 95.50 243 ARG A C 1
ATOM 1897 O O . ARG A 1 243 ? 19.230 12.021 -11.193 1.00 95.50 243 ARG A O 1
ATOM 1904 N N . GLU A 1 244 ? 21.362 11.443 -11.557 1.00 94.00 244 GLU A N 1
ATOM 1905 C CA . GLU A 1 244 ? 21.247 10.113 -10.944 1.00 94.00 244 GLU A CA 1
ATOM 1906 C C . GLU A 1 244 ? 21.021 10.198 -9.433 1.00 94.00 244 GLU A C 1
ATOM 1908 O O . GLU A 1 244 ? 20.155 9.496 -8.913 1.00 94.00 244 GLU A O 1
ATOM 1913 N N . ALA A 1 245 ? 21.739 11.086 -8.741 1.00 95.44 245 ALA A N 1
ATOM 1914 C CA . ALA A 1 245 ? 21.555 11.326 -7.315 1.00 95.44 245 ALA A CA 1
ATOM 1915 C C . ALA A 1 245 ? 20.148 11.864 -7.008 1.00 95.44 245 ALA A C 1
ATOM 1917 O O . ALA A 1 245 ? 19.478 11.344 -6.119 1.00 95.44 245 ALA A O 1
ATOM 1918 N N . ALA A 1 246 ? 19.656 12.830 -7.790 1.00 96.81 246 ALA A N 1
ATOM 1919 C CA . ALA A 1 246 ? 18.295 13.348 -7.673 1.00 96.81 246 ALA A CA 1
ATOM 1920 C C . ALA A 1 246 ? 17.249 12.255 -7.939 1.00 96.81 246 ALA A C 1
ATOM 1922 O O . ALA A 1 246 ? 16.316 12.074 -7.160 1.00 96.81 246 ALA A O 1
ATOM 1923 N N . PHE A 1 247 ? 17.435 11.443 -8.986 1.00 95.94 247 PHE A N 1
ATOM 1924 C CA . PHE A 1 247 ? 16.545 10.313 -9.242 1.00 95.94 247 PHE A CA 1
ATOM 1925 C C . PHE A 1 247 ? 16.620 9.236 -8.159 1.00 95.94 247 PHE A C 1
ATOM 1927 O O . PHE A 1 247 ? 15.650 8.501 -8.003 1.00 95.94 247 PHE A O 1
ATOM 1934 N N . ALA A 1 248 ? 17.722 9.095 -7.426 1.00 94.75 248 ALA A N 1
ATOM 1935 C CA . ALA A 1 248 ? 17.846 8.142 -6.325 1.00 94.75 248 ALA A CA 1
ATOM 1936 C C . ALA A 1 248 ? 17.284 8.685 -5.000 1.00 94.75 248 ALA A C 1
ATOM 1938 O O . ALA A 1 248 ? 16.856 7.894 -4.160 1.00 94.75 248 ALA A O 1
ATOM 1939 N N . ASN A 1 249 ? 17.235 10.008 -4.825 1.00 96.12 249 ASN A N 1
ATOM 1940 C CA . ASN A 1 249 ? 16.752 10.642 -3.604 1.00 96.12 249 ASN A CA 1
ATOM 1941 C C . ASN A 1 249 ? 15.255 10.388 -3.386 1.00 96.12 249 ASN A C 1
ATOM 1943 O O . ASN A 1 249 ? 14.426 10.619 -4.270 1.00 96.12 249 ASN A O 1
ATOM 1947 N N . ARG A 1 250 ? 14.885 9.902 -2.201 1.00 96.69 250 ARG A N 1
ATOM 1948 C CA . ARG A 1 250 ? 13.486 9.673 -1.830 1.00 96.69 250 ARG A CA 1
ATOM 1949 C C . ARG A 1 250 ? 13.192 10.377 -0.522 1.00 96.69 250 ARG A C 1
ATOM 1951 O O . ARG A 1 250 ? 13.653 9.948 0.530 1.00 96.69 250 ARG A O 1
ATOM 1958 N N . ALA A 1 251 ? 12.391 11.431 -0.597 1.00 97.56 251 ALA A N 1
ATOM 1959 C CA . ALA A 1 251 ? 11.959 12.158 0.582 1.00 97.56 251 ALA A CA 1
ATOM 1960 C C . ALA A 1 251 ? 10.839 11.406 1.299 1.00 97.56 251 ALA A C 1
ATOM 1962 O O . ALA A 1 251 ? 9.964 10.821 0.658 1.00 97.56 251 ALA A O 1
ATOM 1963 N N . VAL A 1 252 ? 10.825 11.468 2.626 1.00 97.31 252 VAL A N 1
ATOM 1964 C CA . VAL A 1 252 ? 9.722 10.977 3.447 1.00 97.31 252 VAL A CA 1
ATOM 1965 C C . VAL A 1 252 ? 8.469 11.791 3.112 1.00 97.31 252 VAL A C 1
ATOM 1967 O O . VAL A 1 252 ? 8.465 13.021 3.166 1.00 97.31 252 VAL A O 1
ATOM 1970 N N . TRP A 1 253 ? 7.372 11.128 2.756 1.00 97.56 253 TRP A N 1
ATOM 1971 C CA . TRP A 1 253 ? 6.122 11.804 2.379 1.00 97.56 253 TRP A CA 1
ATOM 1972 C C . TRP A 1 253 ? 5.521 12.587 3.557 1.00 97.56 253 TRP A C 1
ATOM 1974 O O . TRP A 1 253 ? 5.057 13.715 3.416 1.00 97.56 253 TRP A O 1
ATOM 1984 N N . LEU A 1 254 ? 5.635 12.027 4.764 1.00 95.56 254 LEU A N 1
ATOM 1985 C CA . LEU A 1 254 ? 5.177 12.638 6.014 1.00 95.56 254 LEU A CA 1
ATOM 1986 C C . LEU A 1 254 ? 6.203 13.587 6.658 1.00 95.56 254 LEU A C 1
ATOM 1988 O O . LEU A 1 254 ? 6.026 13.973 7.814 1.00 95.56 254 LEU A O 1
ATOM 1992 N N . ARG A 1 255 ? 7.264 13.989 5.945 1.00 95.56 255 ARG A N 1
ATOM 1993 C CA . ARG A 1 255 ? 8.322 14.866 6.481 1.00 95.56 255 ARG A CA 1
ATOM 1994 C C . ARG A 1 255 ? 7.797 16.187 7.038 1.00 95.56 255 ARG A C 1
ATOM 1996 O O . ARG A 1 255 ? 8.375 16.722 7.968 1.00 95.56 255 ARG A O 1
ATOM 2003 N N . GLY A 1 256 ? 6.683 16.706 6.525 1.00 95.12 256 GLY A N 1
ATOM 2004 C CA . GLY A 1 256 ? 6.087 17.952 7.016 1.00 95.12 256 GLY A CA 1
ATOM 2005 C C . GLY A 1 256 ? 5.503 17.876 8.433 1.00 95.12 256 GLY A C 1
ATOM 2006 O O . GLY A 1 256 ? 5.269 18.918 9.045 1.00 95.12 256 GLY A O 1
ATOM 2007 N N . LEU A 1 257 ? 5.269 16.671 8.968 1.00 94.31 257 LEU A N 1
ATOM 2008 C CA . LEU A 1 257 ? 4.819 16.486 10.346 1.00 94.31 257 LEU A CA 1
ATOM 2009 C C . LEU A 1 257 ? 6.007 16.668 11.294 1.00 94.31 257 LEU A C 1
ATOM 2011 O O . LEU A 1 257 ? 7.014 15.977 11.181 1.00 94.31 257 LEU A O 1
ATOM 2015 N N . THR A 1 258 ? 5.890 17.586 12.246 1.00 90.44 258 THR A N 1
ATOM 2016 C CA . THR A 1 258 ? 6.990 17.946 13.158 1.00 90.44 258 THR A CA 1
ATOM 2017 C C . THR A 1 258 ? 6.627 17.668 14.616 1.00 90.44 258 THR A C 1
ATOM 2019 O O . THR A 1 258 ? 5.511 17.251 14.918 1.00 90.44 258 THR A O 1
ATOM 2022 N N . GLY A 1 259 ? 7.556 17.883 15.543 1.00 84.00 259 GLY A N 1
ATOM 2023 C CA . GLY A 1 259 ? 7.333 17.640 16.970 1.00 84.00 259 GLY A CA 1
ATOM 2024 C C . GLY A 1 259 ? 7.955 16.335 17.454 1.00 84.00 259 GLY A C 1
ATOM 2025 O O . GLY A 1 259 ? 8.485 15.546 16.677 1.00 84.00 259 GLY A O 1
ATOM 2026 N N . SER A 1 260 ? 7.916 16.151 18.767 1.00 70.38 260 SER A N 1
ATOM 2027 C CA . SER A 1 260 ? 8.677 15.126 19.487 1.00 70.38 260 SER A CA 1
ATOM 2028 C C . SER A 1 260 ? 7.886 13.847 19.759 1.00 70.38 260 SER A C 1
ATOM 2030 O O . SER A 1 260 ? 8.452 12.883 20.268 1.00 70.38 260 SER A O 1
ATOM 2032 N N . THR A 1 261 ? 6.584 13.830 19.447 1.00 77.06 261 THR A N 1
ATOM 2033 C CA . THR A 1 261 ? 5.708 12.686 19.732 1.00 77.06 261 THR A CA 1
ATOM 2034 C C . THR A 1 261 ? 4.792 12.320 18.555 1.00 77.06 261 THR A C 1
ATOM 2036 O O . THR A 1 261 ? 4.314 13.203 17.833 1.00 77.06 261 THR A O 1
ATOM 2039 N N . PRO A 1 262 ? 4.433 11.030 18.393 1.00 83.31 262 PRO A N 1
ATOM 2040 C CA . PRO A 1 262 ? 3.424 10.602 17.421 1.00 83.31 262 PRO A CA 1
ATOM 2041 C C . PRO A 1 262 ? 2.066 11.304 17.584 1.00 83.31 262 PRO A C 1
ATOM 2043 O O . PRO A 1 262 ? 1.358 11.536 16.606 1.00 83.31 262 PRO A O 1
ATOM 2046 N N . GLN A 1 263 ? 1.686 11.661 18.812 1.00 84.88 263 GLN A N 1
ATOM 2047 C CA . GLN A 1 263 ? 0.423 12.328 19.133 1.00 84.88 263 GLN A CA 1
ATOM 2048 C C . GLN A 1 263 ? 0.364 13.751 18.548 1.00 84.88 263 GLN A C 1
ATOM 2050 O O . GLN A 1 263 ? -0.665 14.145 17.995 1.00 84.88 263 GLN A O 1
ATOM 2055 N N . GLU A 1 264 ? 1.462 14.508 18.616 1.00 89.62 264 GLU A N 1
ATOM 2056 C CA . GLU A 1 264 ? 1.570 15.839 17.997 1.00 89.62 264 GLU A CA 1
ATOM 2057 C C . GLU A 1 264 ? 1.449 15.762 16.472 1.00 89.62 264 GLU A C 1
ATOM 2059 O O . GLU A 1 264 ? 0.777 16.589 15.849 1.00 89.62 264 GLU A O 1
ATOM 2064 N N . GLN A 1 265 ? 2.065 14.745 15.871 1.00 92.38 265 GLN A N 1
ATOM 2065 C CA . GLN A 1 265 ? 2.033 14.522 14.427 1.00 92.38 265 GLN A CA 1
ATOM 2066 C C . GLN A 1 265 ? 0.640 14.072 13.955 1.00 92.38 265 GLN A C 1
ATOM 2068 O O . GLN A 1 265 ? 0.149 14.556 12.936 1.00 92.38 265 GLN A O 1
ATOM 2073 N N . ARG A 1 266 ? -0.062 13.236 14.735 1.00 93.00 266 ARG A N 1
ATOM 2074 C CA . ARG A 1 266 ? -1.475 12.895 14.490 1.00 93.00 266 ARG A CA 1
ATOM 2075 C C . ARG A 1 266 ? -2.371 14.131 14.491 1.00 93.00 266 ARG A C 1
ATOM 2077 O O . ARG A 1 266 ? -3.214 14.267 13.609 1.00 93.00 266 ARG A O 1
ATOM 2084 N N . ARG A 1 267 ? -2.174 15.052 15.438 1.00 94.94 267 ARG A N 1
ATOM 2085 C CA . ARG A 1 267 ? -2.931 16.312 15.476 1.00 94.94 267 ARG A CA 1
ATOM 2086 C C . ARG A 1 267 ? -2.674 17.166 14.233 1.00 94.94 267 ARG A C 1
ATOM 2088 O O . ARG A 1 267 ? -3.621 17.646 13.625 1.00 94.94 267 ARG A O 1
ATOM 2095 N N . GLN A 1 268 ? -1.416 17.293 13.814 1.00 96.50 268 GLN A N 1
ATOM 2096 C CA . GLN A 1 268 ? -1.072 17.994 12.571 1.00 96.50 268 GLN A CA 1
ATOM 2097 C C . GLN A 1 268 ? -1.715 17.354 11.340 1.00 96.50 268 GLN A C 1
ATOM 2099 O O . GLN A 1 268 ? -2.146 18.075 10.445 1.00 96.50 268 GLN A O 1
ATOM 2104 N N . MET A 1 269 ? -1.819 16.023 11.297 1.00 96.81 269 MET A N 1
ATOM 2105 C CA . MET A 1 269 ? -2.515 15.333 10.213 1.00 96.81 269 MET A CA 1
ATOM 2106 C C . MET A 1 269 ? -4.014 15.652 10.208 1.00 96.81 269 MET A C 1
ATOM 2108 O O . MET A 1 269 ? -4.569 15.963 9.158 1.00 96.81 269 MET A O 1
ATOM 2112 N N . VAL A 1 270 ? -4.667 15.656 11.375 1.00 97.62 270 VAL A N 1
ATOM 2113 C CA . VAL A 1 270 ? -6.075 16.074 11.497 1.00 97.62 270 VAL A CA 1
ATOM 2114 C C . VAL A 1 270 ? -6.272 17.499 10.968 1.00 97.62 270 VAL A C 1
ATOM 2116 O O . VAL A 1 270 ? -7.179 17.734 10.171 1.00 97.62 270 VAL A O 1
ATOM 2119 N N . ASP A 1 271 ? -5.386 18.419 11.350 1.00 97.56 271 ASP A N 1
ATOM 2120 C CA . ASP A 1 271 ? -5.494 19.841 11.008 1.00 97.56 271 ASP A CA 1
ATOM 2121 C C . ASP A 1 271 ? -5.035 20.167 9.571 1.00 97.56 271 ASP A C 1
ATOM 2123 O O . ASP A 1 271 ? -5.379 21.222 9.031 1.00 97.56 271 ASP A O 1
ATOM 2127 N N . GLY A 1 272 ? -4.228 19.302 8.948 1.00 97.31 272 GLY A N 1
ATOM 2128 C CA . GLY A 1 272 ? -3.417 19.671 7.787 1.00 97.31 272 GLY A CA 1
ATOM 2129 C C . GLY A 1 272 ? -3.256 18.622 6.692 1.00 97.31 272 GLY A C 1
ATOM 2130 O O . GLY A 1 272 ? -2.488 18.886 5.775 1.00 97.31 272 GLY A O 1
ATOM 2131 N N . TRP A 1 273 ? -3.945 17.474 6.725 1.00 97.12 273 TRP A N 1
ATOM 2132 C CA . TRP A 1 273 ? -3.774 16.398 5.725 1.00 97.12 273 TRP A CA 1
ATOM 2133 C C . TRP A 1 273 ? -3.825 16.884 4.263 1.00 97.12 273 TRP A C 1
ATOM 2135 O O . TRP A 1 273 ? -3.038 16.441 3.434 1.00 97.12 273 TRP A O 1
ATOM 2145 N N . PHE A 1 274 ? -4.697 17.851 3.953 1.00 96.69 274 PHE A N 1
ATOM 2146 C CA . PHE A 1 274 ? -4.880 18.423 2.611 1.00 96.69 274 PHE A CA 1
ATOM 2147 C C . PHE A 1 274 ? -3.684 19.260 2.120 1.00 96.69 274 PHE A C 1
ATOM 2149 O O . PHE A 1 274 ? -3.707 19.779 1.007 1.00 96.69 274 PHE A O 1
ATOM 2156 N N . LYS A 1 275 ? -2.662 19.442 2.962 1.00 97.56 275 LYS A N 1
ATOM 2157 C CA . LYS A 1 275 ? -1.413 20.141 2.646 1.00 97.56 275 LYS A CA 1
ATOM 2158 C C . LYS A 1 275 ? -0.292 19.196 2.221 1.00 97.56 275 LYS A C 1
ATOM 2160 O O . LYS A 1 275 ? 0.769 19.680 1.837 1.00 97.56 275 LYS A O 1
ATOM 2165 N N . LEU A 1 276 ? -0.479 17.883 2.343 1.00 97.50 276 LEU A N 1
ATOM 2166 C CA . LEU A 1 276 ? 0.497 16.905 1.866 1.00 97.50 276 LEU A CA 1
ATOM 2167 C C . LEU A 1 276 ? 0.603 16.958 0.341 1.00 97.50 276 LEU A C 1
ATOM 2169 O O . LEU A 1 276 ? -0.359 17.303 -0.347 1.00 97.50 276 LEU A O 1
ATOM 2173 N N . GLY A 1 277 ? 1.777 16.610 -0.181 1.00 96.88 277 GLY A N 1
ATOM 2174 C CA . GLY A 1 277 ? 1.974 16.487 -1.618 1.00 96.88 277 GLY A CA 1
ATOM 2175 C C . GLY A 1 277 ? 1.191 15.305 -2.191 1.00 96.88 277 GLY A C 1
ATOM 2176 O O . GLY A 1 277 ? 1.030 14.275 -1.536 1.00 96.88 277 GLY A O 1
ATOM 2177 N N . ILE A 1 278 ? 0.710 15.436 -3.424 1.00 97.31 278 ILE A N 1
ATOM 2178 C CA . ILE A 1 278 ? 0.028 14.365 -4.156 1.00 97.31 278 ILE A CA 1
ATOM 2179 C C . ILE A 1 278 ? 1.022 13.765 -5.142 1.00 97.31 278 ILE A C 1
ATOM 2181 O O . ILE A 1 278 ? 1.719 14.490 -5.848 1.00 97.31 278 ILE A O 1
ATOM 2185 N N . VAL A 1 279 ? 1.101 12.437 -5.187 1.00 98.06 279 VAL A N 1
ATOM 2186 C CA . VAL A 1 279 ? 1.962 11.731 -6.137 1.00 98.06 279 VAL A CA 1
ATOM 2187 C C . VAL A 1 279 ? 1.222 11.549 -7.457 1.00 98.06 279 VAL A C 1
ATOM 2189 O O . VAL A 1 279 ? 0.171 10.914 -7.508 1.00 98.06 279 VAL A O 1
ATOM 2192 N N . GLU A 1 280 ? 1.794 12.076 -8.533 1.00 97.38 280 GLU A N 1
ATOM 2193 C CA . GLU A 1 280 ? 1.234 12.015 -9.880 1.00 97.38 280 GLU A CA 1
ATOM 2194 C C . GLU A 1 280 ? 2.202 11.337 -10.849 1.00 97.38 280 GLU A C 1
ATOM 2196 O O . GLU A 1 280 ? 3.423 11.450 -10.728 1.00 97.38 280 GLU A O 1
ATOM 2201 N N . VAL A 1 281 ? 1.660 10.643 -11.850 1.00 97.31 281 VAL A N 1
ATOM 2202 C CA . VAL A 1 281 ? 2.473 10.099 -12.941 1.00 97.31 281 VAL A CA 1
ATOM 2203 C C . VAL A 1 281 ? 2.853 11.236 -13.893 1.00 97.31 281 VAL A C 1
ATOM 2205 O O . VAL A 1 281 ? 1.991 11.956 -14.401 1.00 97.31 281 VAL A O 1
ATOM 2208 N N . ARG A 1 282 ? 4.153 11.405 -14.139 1.00 97.88 282 ARG A N 1
ATOM 2209 C CA . ARG A 1 282 ? 4.739 12.431 -15.012 1.00 97.88 282 ARG A CA 1
ATOM 2210 C C . ARG A 1 282 ? 5.666 11.795 -16.051 1.00 97.88 282 ARG A C 1
ATOM 2212 O O . ARG A 1 282 ? 6.370 10.842 -15.714 1.00 97.88 282 ARG A O 1
ATOM 2219 N N . PRO A 1 283 ? 5.694 12.299 -17.295 1.00 97.50 283 PRO A N 1
ATOM 2220 C CA . PRO A 1 283 ? 6.616 11.806 -18.309 1.00 97.50 283 PRO A CA 1
ATOM 2221 C C . PRO A 1 283 ? 8.039 12.302 -18.058 1.00 97.50 283 PRO A C 1
ATOM 2223 O O . PRO A 1 283 ? 8.242 13.453 -17.697 1.00 97.50 283 PRO A O 1
ATOM 2226 N N . TYR A 1 284 ? 9.035 11.466 -18.319 1.00 96.19 284 TYR A N 1
ATOM 2227 C CA . TYR A 1 284 ? 10.414 11.932 -18.421 1.00 96.19 284 TYR A CA 1
ATOM 2228 C C . TYR A 1 284 ? 10.583 12.798 -19.679 1.00 96.19 284 TYR A C 1
ATOM 2230 O O . TYR A 1 284 ? 10.174 12.407 -20.771 1.00 96.19 284 TYR A O 1
ATOM 2238 N N . LEU A 1 285 ? 11.161 13.990 -19.519 1.00 95.12 285 LEU A N 1
ATOM 2239 C CA . LEU A 1 285 ? 11.273 15.003 -20.574 1.00 95.12 285 LEU A CA 1
ATOM 2240 C C . LEU A 1 285 ? 12.602 14.932 -21.334 1.00 95.12 285 LEU A C 1
ATOM 2242 O O . LEU A 1 285 ? 12.729 15.515 -22.411 1.00 95.12 285 LEU A O 1
ATOM 2246 N N . GLY A 1 286 ? 13.602 14.240 -20.784 1.00 87.62 286 GLY A N 1
ATOM 2247 C CA . GLY A 1 286 ? 14.884 14.053 -21.452 1.00 87.62 286 GLY A CA 1
ATOM 2248 C C . GLY A 1 286 ? 14.820 12.995 -22.558 1.00 87.62 286 GLY A C 1
ATOM 2249 O O . GLY A 1 286 ? 14.068 12.027 -22.495 1.00 87.62 286 GLY A O 1
ATOM 2250 N N . SER A 1 287 ? 15.650 13.166 -23.586 1.00 84.94 287 SER A N 1
ATOM 2251 C CA . SER A 1 287 ? 15.707 12.280 -24.760 1.00 84.94 287 SER A CA 1
ATOM 2252 C C . SER A 1 287 ? 16.848 11.256 -24.718 1.00 84.94 287 SER A C 1
ATOM 2254 O O . SER A 1 287 ? 17.010 10.471 -25.648 1.00 84.94 287 SER A O 1
ATOM 2256 N N . ASP A 1 288 ? 17.642 11.246 -23.645 1.00 88.81 288 ASP A N 1
ATOM 2257 C CA . ASP A 1 288 ? 18.836 10.403 -23.494 1.00 88.81 288 ASP A CA 1
ATOM 2258 C C . ASP A 1 288 ? 18.539 8.949 -23.068 1.00 88.81 288 ASP A C 1
ATOM 2260 O O . ASP A 1 288 ? 19.456 8.133 -22.993 1.00 88.81 288 ASP A O 1
ATOM 2264 N N . GLY A 1 289 ? 17.273 8.622 -22.778 1.00 86.69 289 GLY A N 1
ATOM 2265 C CA . GLY A 1 289 ? 16.834 7.278 -22.390 1.00 86.69 289 GLY A CA 1
ATOM 2266 C C . GLY A 1 289 ? 17.375 6.778 -21.045 1.00 86.69 289 GLY A C 1
ATOM 2267 O O . GLY A 1 289 ? 17.343 5.577 -20.789 1.00 86.69 289 GLY A O 1
ATOM 2268 N N . ARG A 1 290 ? 17.895 7.664 -20.187 1.00 89.75 290 ARG A N 1
ATOM 2269 C CA . ARG A 1 290 ? 18.583 7.270 -18.942 1.00 89.75 290 ARG A CA 1
ATOM 2270 C C . ARG A 1 290 ? 17.660 6.916 -17.784 1.00 89.75 290 ARG A C 1
ATOM 2272 O O . ARG A 1 290 ? 18.019 6.123 -16.914 1.00 89.75 290 ARG A O 1
ATOM 2279 N N . PHE A 1 291 ? 16.486 7.522 -17.766 1.00 94.19 291 PHE A N 1
ATOM 2280 C CA . PHE A 1 291 ? 15.507 7.399 -16.699 1.00 94.19 291 PHE A CA 1
ATOM 2281 C C . PHE A 1 291 ? 14.225 6.749 -17.231 1.00 94.19 291 PHE A C 1
ATOM 2283 O O . PHE A 1 291 ? 14.018 6.731 -18.450 1.00 94.19 291 PHE A O 1
ATOM 2290 N N . PRO A 1 292 ? 13.362 6.186 -16.362 1.00 94.44 292 PRO A N 1
ATOM 2291 C CA . PRO A 1 292 ? 12.133 5.564 -16.832 1.00 94.44 292 PRO A CA 1
ATOM 2292 C C . PRO A 1 292 ? 11.254 6.599 -17.550 1.00 94.44 292 PRO A C 1
ATOM 2294 O O . PRO A 1 292 ? 11.206 7.753 -17.124 1.00 94.44 292 PRO A O 1
ATOM 2297 N N . PRO A 1 293 ? 10.518 6.201 -18.604 1.00 94.31 293 PRO A N 1
ATOM 2298 C CA . PRO A 1 293 ? 9.710 7.124 -19.403 1.00 94.31 293 PRO A CA 1
ATOM 2299 C C . PRO A 1 293 ? 8.574 7.777 -18.606 1.00 94.31 293 PRO A C 1
ATOM 2301 O O . PRO A 1 293 ? 8.090 8.838 -18.988 1.00 94.31 293 PRO A O 1
ATOM 2304 N N . LEU A 1 294 ? 8.152 7.148 -17.507 1.00 95.88 294 LEU A N 1
ATOM 2305 C CA . LEU A 1 294 ? 7.161 7.655 -16.568 1.00 95.88 294 LEU A CA 1
ATOM 2306 C C . LEU A 1 294 ? 7.735 7.595 -15.149 1.00 95.88 294 LEU A C 1
ATOM 2308 O O . LEU A 1 294 ? 8.368 6.608 -14.768 1.00 95.88 294 LEU A O 1
ATOM 2312 N N . MET A 1 295 ? 7.474 8.633 -14.363 1.00 96.81 295 MET A N 1
ATOM 2313 C CA . MET A 1 295 ? 7.879 8.758 -12.965 1.00 96.81 295 MET A CA 1
ATOM 2314 C C . MET A 1 295 ? 6.680 9.108 -12.094 1.00 96.81 295 MET A C 1
ATOM 2316 O O . MET A 1 295 ? 5.773 9.803 -12.536 1.00 96.81 295 MET A O 1
ATOM 2320 N N . GLN A 1 296 ? 6.689 8.650 -10.847 1.00 97.25 296 GLN A N 1
ATOM 2321 C CA . GLN A 1 296 ? 5.724 9.053 -9.828 1.00 97.25 296 GLN A CA 1
ATOM 2322 C C . GLN A 1 296 ? 6.330 10.197 -9.015 1.00 97.25 296 GLN A C 1
ATOM 2324 O O . GLN A 1 296 ? 7.309 9.984 -8.303 1.00 97.25 296 GLN A O 1
ATOM 2329 N N . VAL A 1 297 ? 5.780 11.400 -9.168 1.00 98.44 297 VAL A N 1
ATOM 2330 C CA . VAL A 1 297 ? 6.346 12.653 -8.653 1.00 98.44 297 VAL A CA 1
ATOM 2331 C C . VAL A 1 297 ? 5.373 13.288 -7.674 1.00 98.44 297 VAL A C 1
ATOM 2333 O O . VAL A 1 297 ? 4.210 13.502 -8.002 1.00 98.44 297 VAL A O 1
ATOM 2336 N N . GLU A 1 298 ? 5.853 13.599 -6.478 1.00 98.38 298 GLU A N 1
ATOM 2337 C CA . GLU A 1 298 ? 5.107 14.343 -5.471 1.00 98.38 298 GLU A CA 1
ATOM 2338 C C . GLU A 1 298 ? 5.036 15.834 -5.838 1.00 98.38 298 GLU A C 1
ATOM 2340 O O . GLU A 1 298 ? 6.067 16.485 -6.045 1.00 98.38 298 GLU A O 1
ATOM 2345 N N . SER A 1 299 ? 3.825 16.396 -5.860 1.00 97.31 299 SER A N 1
ATOM 2346 C CA . SER A 1 299 ? 3.618 17.844 -5.901 1.00 97.31 299 SER A CA 1
ATOM 2347 C C . SER A 1 299 ? 4.192 18.512 -4.642 1.00 97.31 299 SER A C 1
ATOM 2349 O O . SER A 1 299 ? 4.115 17.924 -3.562 1.00 97.31 299 SER A O 1
ATOM 2351 N N . PRO A 1 300 ? 4.687 19.761 -4.702 1.00 96.88 300 PRO A N 1
ATOM 2352 C CA . PRO A 1 300 ? 5.160 20.448 -3.504 1.00 96.88 300 PRO A CA 1
ATOM 2353 C C . PRO A 1 300 ? 4.076 20.490 -2.408 1.00 96.88 300 PRO A C 1
ATOM 2355 O O . PRO A 1 300 ? 2.953 20.916 -2.699 1.00 96.88 300 PRO A O 1
ATOM 2358 N N . PRO A 1 301 ? 4.369 20.056 -1.167 1.00 97.19 301 PRO A N 1
ATOM 2359 C CA . PRO A 1 301 ? 3.432 20.206 -0.059 1.00 97.19 301 PRO A CA 1
ATOM 2360 C C . PRO A 1 301 ? 3.201 21.691 0.261 1.00 97.19 301 PRO A C 1
ATOM 2362 O O . PRO A 1 301 ? 4.018 22.553 -0.064 1.00 97.19 301 PRO A O 1
ATOM 2365 N N . ALA A 1 302 ? 2.077 22.005 0.902 1.00 97.56 302 ALA A N 1
ATOM 2366 C CA . ALA A 1 302 ? 1.711 23.372 1.264 1.00 97.56 302 ALA A CA 1
ATOM 2367 C C . ALA A 1 302 ? 2.217 23.761 2.669 1.00 97.56 302 ALA A C 1
ATOM 2369 O O . ALA A 1 302 ? 2.332 22.904 3.553 1.00 97.56 302 ALA A O 1
ATOM 2370 N N . PRO A 1 303 ? 2.436 25.062 2.951 1.00 95.31 303 PRO A N 1
ATOM 2371 C CA . PRO A 1 303 ? 2.896 25.498 4.264 1.00 95.31 303 PRO A CA 1
ATOM 2372 C C . PRO A 1 303 ? 1.999 25.076 5.443 1.00 95.31 303 PRO A C 1
ATOM 2374 O O . PRO A 1 303 ? 0.768 25.226 5.389 1.00 95.31 303 PRO A O 1
ATOM 2377 N N . PRO A 1 304 ? 2.583 24.610 6.567 1.00 93.50 304 PRO A N 1
ATOM 2378 C CA . PRO A 1 304 ? 4.019 24.605 6.888 1.00 93.50 304 PRO A CA 1
ATOM 2379 C C . PRO A 1 304 ? 4.775 23.309 6.519 1.00 93.50 304 PRO A C 1
ATOM 2381 O O . PRO A 1 304 ? 5.911 23.137 6.954 1.00 93.50 304 PRO A O 1
ATOM 2384 N N . PHE A 1 305 ? 4.168 22.381 5.769 1.00 95.31 305 PHE A N 1
ATOM 2385 C CA . PHE A 1 305 ? 4.759 21.066 5.466 1.00 95.31 305 PHE A CA 1
ATOM 2386 C C . PHE A 1 305 ? 5.877 21.117 4.407 1.00 95.31 305 PHE A C 1
ATOM 2388 O O . PHE A 1 305 ? 6.563 20.125 4.184 1.00 95.31 305 PHE A O 1
ATOM 2395 N N . ASP A 1 306 ? 6.094 22.280 3.794 1.00 94.31 306 ASP A N 1
ATOM 2396 C CA . ASP A 1 306 ? 7.067 22.564 2.734 1.00 94.31 306 ASP A CA 1
ATOM 2397 C C . ASP A 1 306 ? 8.505 22.793 3.215 1.00 94.31 306 ASP A C 1
ATOM 2399 O O . ASP A 1 306 ? 9.405 22.952 2.395 1.00 94.31 306 ASP A O 1
ATOM 2403 N N . ARG A 1 307 ? 8.738 22.828 4.533 1.00 88.56 307 ARG A N 1
ATOM 2404 C CA . ARG A 1 307 ? 10.017 23.278 5.119 1.00 88.56 307 ARG A CA 1
ATOM 2405 C C . ARG A 1 307 ? 10.878 22.180 5.728 1.00 88.56 307 ARG A C 1
ATOM 2407 O O . ARG A 1 307 ? 11.981 22.473 6.180 1.00 88.56 307 ARG A O 1
ATOM 2414 N N . ALA A 1 308 ? 10.368 20.958 5.810 1.00 89.50 308 ALA A N 1
ATOM 2415 C CA . ALA A 1 308 ? 11.092 19.864 6.439 1.00 89.50 308 ALA A CA 1
ATOM 2416 C C . ALA A 1 308 ? 12.180 19.301 5.518 1.00 89.50 308 ALA A C 1
ATOM 2418 O O . ALA A 1 308 ? 12.040 19.312 4.293 1.00 89.50 308 ALA A O 1
ATOM 2419 N N . THR A 1 309 ? 13.247 18.785 6.126 1.00 93.25 309 THR A N 1
ATOM 2420 C CA . THR A 1 309 ? 14.269 18.011 5.420 1.00 93.25 309 THR A CA 1
ATOM 2421 C C . THR A 1 309 ? 13.664 16.729 4.855 1.00 93.25 309 THR A C 1
ATOM 2423 O O . THR A 1 309 ? 12.664 16.214 5.360 1.00 93.25 309 THR A O 1
ATOM 2426 N N . ASP A 1 310 ? 14.281 16.196 3.806 1.00 95.75 310 ASP A N 1
ATOM 2427 C CA . ASP A 1 310 ? 13.790 14.998 3.118 1.00 95.75 310 ASP A CA 1
ATOM 2428 C C . ASP A 1 310 ? 13.715 13.775 4.028 1.00 95.75 310 ASP A C 1
ATOM 2430 O O . ASP A 1 310 ? 12.839 12.936 3.853 1.00 95.75 310 ASP A O 1
ATOM 2434 N N . THR A 1 311 ? 14.609 13.699 5.007 1.00 95.00 311 THR A N 1
ATOM 2435 C CA . THR A 1 311 ? 14.770 12.581 5.937 1.00 95.00 311 THR A CA 1
ATOM 2436 C C . THR A 1 311 ? 14.005 12.764 7.246 1.00 95.00 311 THR A C 1
ATOM 2438 O O . THR A 1 311 ? 14.001 11.853 8.073 1.00 95.00 311 THR A O 1
ATOM 2441 N N . ASN A 1 312 ? 13.307 13.889 7.450 1.00 93.25 312 ASN A N 1
ATOM 2442 C CA . ASN A 1 312 ? 12.524 14.070 8.668 1.00 93.25 312 ASN A CA 1
ATOM 2443 C C . ASN A 1 312 ? 11.467 12.957 8.791 1.00 93.25 312 ASN A C 1
ATOM 2445 O O . ASN A 1 312 ? 10.681 12.734 7.868 1.00 93.25 312 ASN A O 1
ATOM 2449 N N . ASN A 1 313 ? 11.425 12.297 9.953 1.00 92.62 313 ASN A N 1
ATOM 2450 C CA . ASN A 1 313 ? 10.605 11.112 10.244 1.00 92.62 313 ASN A CA 1
ATOM 2451 C C . ASN A 1 313 ? 10.995 9.812 9.500 1.00 92.62 313 ASN A C 1
ATOM 2453 O O . ASN A 1 313 ? 10.157 8.910 9.384 1.00 92.62 313 ASN A O 1
ATOM 2457 N N . LEU A 1 314 ? 12.229 9.687 9.001 1.00 93.75 314 LEU A N 1
ATOM 2458 C CA . LEU A 1 314 ? 12.698 8.482 8.306 1.00 93.75 314 LEU A CA 1
ATOM 2459 C C . LEU A 1 314 ? 12.769 7.258 9.232 1.00 93.75 314 LEU A C 1
ATOM 2461 O O . LEU A 1 314 ? 12.358 6.168 8.845 1.00 93.75 314 LEU A O 1
ATOM 2465 N N . VAL A 1 315 ? 13.263 7.420 10.461 1.00 92.00 315 VAL A N 1
ATOM 2466 C CA . VAL A 1 315 ? 13.443 6.301 11.400 1.00 92.00 315 VAL A CA 1
ATOM 2467 C C . VAL A 1 315 ? 12.319 6.308 12.431 1.00 92.00 315 VAL A C 1
ATOM 2469 O O . VAL A 1 315 ? 12.113 7.310 13.110 1.00 92.00 315 VAL A O 1
ATOM 2472 N N . ASN A 1 316 ? 11.589 5.198 12.573 1.00 90.19 316 ASN A N 1
ATOM 2473 C CA . ASN A 1 316 ? 10.394 5.125 13.418 1.00 90.19 316 ASN A CA 1
ATOM 2474 C C . ASN A 1 316 ? 10.578 4.112 14.553 1.00 90.19 316 ASN A C 1
ATOM 2476 O O . ASN A 1 316 ? 10.486 2.903 14.345 1.00 90.19 316 ASN A O 1
ATOM 2480 N N . VAL A 1 317 ? 10.806 4.612 15.770 1.00 89.06 317 VAL A N 1
ATOM 2481 C CA . VAL A 1 317 ? 11.161 3.784 16.929 1.00 89.06 317 VAL A CA 1
ATOM 2482 C C . VAL A 1 317 ? 10.020 3.720 17.933 1.00 89.06 317 VAL A C 1
ATOM 2484 O O . VAL A 1 317 ? 9.654 4.725 18.552 1.00 89.06 317 VAL A O 1
ATOM 2487 N N . GLN A 1 318 ? 9.499 2.510 18.135 1.00 87.69 318 GLN A N 1
ATOM 2488 C CA . GLN A 1 318 ? 8.541 2.219 19.192 1.00 87.69 318 GLN A CA 1
ATOM 2489 C C . GLN A 1 318 ? 9.258 2.098 20.537 1.00 87.69 318 GLN A C 1
ATOM 2491 O O . GLN A 1 318 ? 10.170 1.281 20.711 1.00 87.69 318 GLN A O 1
ATOM 2496 N N . VAL A 1 319 ? 8.775 2.853 21.521 1.00 85.50 319 VAL A N 1
ATOM 2497 C CA . VAL A 1 319 ? 9.213 2.770 22.920 1.00 85.50 319 VAL A CA 1
ATOM 2498 C C . VAL A 1 319 ? 8.022 2.675 23.866 1.00 85.50 319 VAL A C 1
ATOM 2500 O O . VAL A 1 319 ? 6.908 3.070 23.525 1.00 85.50 319 VAL A O 1
ATOM 2503 N N . ALA A 1 320 ? 8.254 2.162 25.076 1.00 81.25 320 ALA A N 1
ATOM 2504 C CA . ALA A 1 320 ? 7.235 2.140 26.121 1.00 81.25 320 ALA A CA 1
ATOM 2505 C C . ALA A 1 320 ? 6.778 3.568 26.498 1.00 81.25 320 ALA A C 1
ATOM 2507 O O . ALA A 1 320 ? 7.556 4.524 26.375 1.00 81.25 320 ALA A O 1
ATOM 2508 N N . PRO A 1 321 ? 5.548 3.737 27.021 1.00 72.06 321 PRO A N 1
ATOM 2509 C CA . PRO A 1 321 ? 5.106 5.029 27.528 1.00 72.06 321 PRO A CA 1
ATOM 2510 C C . PRO A 1 321 ? 6.084 5.561 28.589 1.00 72.06 321 PRO A C 1
ATOM 2512 O O . PRO A 1 321 ? 6.451 4.826 29.504 1.00 72.06 321 PRO A O 1
ATOM 2515 N N . ARG A 1 322 ? 6.430 6.858 28.513 1.00 73.88 322 ARG A N 1
ATOM 2516 C CA . ARG A 1 322 ? 7.303 7.608 29.455 1.00 73.88 322 ARG A CA 1
ATOM 2517 C C . ARG A 1 322 ? 8.821 7.480 29.252 1.00 73.88 322 ARG A C 1
ATOM 2519 O O . ARG A 1 322 ? 9.566 7.998 30.080 1.00 73.88 322 ARG A O 1
ATOM 2526 N N . VAL A 1 323 ? 9.290 6.856 28.172 1.00 78.25 323 VAL A N 1
ATOM 2527 C CA . VAL A 1 323 ? 10.713 6.914 27.785 1.00 78.25 323 VAL A CA 1
ATOM 2528 C C . VAL A 1 323 ? 11.051 8.299 27.211 1.00 78.25 323 VAL A C 1
ATOM 2530 O O . VAL A 1 323 ? 10.251 8.885 26.480 1.00 78.25 323 VAL A O 1
ATOM 2533 N N . ALA A 1 324 ? 12.226 8.840 27.548 1.00 80.31 324 ALA A N 1
ATOM 2534 C CA . ALA A 1 324 ? 12.685 10.136 27.054 1.00 80.31 324 ALA A CA 1
ATOM 2535 C C . ALA A 1 324 ? 13.066 10.056 25.563 1.00 80.31 324 ALA A C 1
ATOM 2537 O O . ALA A 1 324 ? 14.093 9.484 25.205 1.00 80.31 324 ALA A O 1
ATOM 2538 N N . ALA A 1 325 ? 12.247 10.657 24.694 1.00 82.50 325 ALA A N 1
ATOM 2539 C CA . ALA A 1 325 ? 12.400 10.576 23.238 1.00 82.50 325 ALA A CA 1
ATOM 2540 C C . ALA A 1 325 ? 13.778 11.043 22.731 1.00 82.50 325 ALA A C 1
ATOM 2542 O O . ALA A 1 325 ? 14.367 10.397 21.870 1.00 82.50 325 ALA A O 1
ATOM 2543 N N . ALA A 1 326 ? 14.316 12.128 23.297 1.00 83.50 326 ALA A N 1
ATOM 2544 C CA . ALA A 1 326 ? 15.588 12.706 22.862 1.00 83.50 326 ALA A CA 1
ATOM 2545 C C . ALA A 1 326 ? 16.792 11.781 23.114 1.00 83.50 326 ALA A C 1
ATOM 2547 O O . ALA A 1 326 ? 17.652 11.643 22.251 1.00 83.50 326 ALA A O 1
ATOM 2548 N N . GLU A 1 327 ? 16.846 11.120 24.274 1.00 85.56 327 GLU A N 1
ATOM 2549 C CA . GLU A 1 327 ? 17.940 10.196 24.608 1.00 85.56 327 GLU A CA 1
ATOM 2550 C C . GLU A 1 327 ? 17.933 8.977 23.682 1.00 85.56 327 GLU A C 1
ATOM 2552 O O . GLU A 1 327 ? 18.982 8.539 23.212 1.00 85.56 327 GLU A O 1
ATOM 2557 N N . VAL A 1 328 ? 16.738 8.468 23.369 1.00 87.06 328 VAL A N 1
ATOM 2558 C CA . VAL A 1 328 ? 16.569 7.362 22.424 1.00 87.06 328 VAL A CA 1
ATOM 2559 C C . VAL A 1 328 ? 16.977 7.782 21.019 1.00 87.06 328 VAL A C 1
ATOM 2561 O O . VAL A 1 328 ? 17.716 7.046 20.379 1.00 87.06 328 VAL A O 1
ATOM 2564 N N . ALA A 1 329 ? 16.561 8.959 20.548 1.00 87.69 329 ALA A N 1
ATOM 2565 C CA . ALA A 1 329 ? 16.926 9.449 19.221 1.00 87.69 329 ALA A CA 1
ATOM 2566 C C . ALA A 1 329 ? 18.452 9.542 19.039 1.00 87.69 329 ALA A C 1
ATOM 2568 O O . ALA A 1 329 ? 18.975 9.075 18.029 1.00 87.69 329 ALA A O 1
ATOM 2569 N N . CYS A 1 330 ? 19.175 10.055 20.041 1.00 88.19 330 CYS A N 1
ATOM 2570 C CA . CYS A 1 330 ? 20.640 10.079 20.028 1.00 88.19 330 CYS A CA 1
ATOM 2571 C C . CYS A 1 330 ? 21.245 8.668 20.001 1.00 88.19 330 CYS A C 1
ATOM 2573 O O . CYS A 1 330 ? 22.122 8.392 19.189 1.00 88.19 330 CYS A O 1
ATOM 2575 N N . ALA A 1 331 ? 20.750 7.751 20.838 1.00 87.94 331 ALA A N 1
ATOM 2576 C CA . ALA A 1 331 ? 21.247 6.375 20.853 1.00 87.94 331 ALA A CA 1
ATOM 2577 C C . ALA A 1 331 ? 20.999 5.647 19.518 1.00 87.94 331 ALA A C 1
ATOM 2579 O O . ALA A 1 331 ? 21.826 4.860 19.065 1.00 87.94 331 ALA A O 1
ATOM 2580 N N . VAL A 1 332 ? 19.862 5.913 18.872 1.00 88.00 332 VAL A N 1
ATOM 2581 C CA . VAL A 1 332 ? 19.520 5.367 17.554 1.00 88.00 332 VAL A CA 1
ATOM 2582 C C . VAL A 1 332 ? 20.451 5.924 16.483 1.00 88.00 332 VAL A C 1
ATOM 2584 O O . VAL A 1 332 ? 20.940 5.154 15.657 1.00 88.00 332 VAL A O 1
ATOM 2587 N N . ALA A 1 333 ? 20.734 7.227 16.518 1.00 87.94 333 ALA A N 1
ATOM 2588 C CA . ALA A 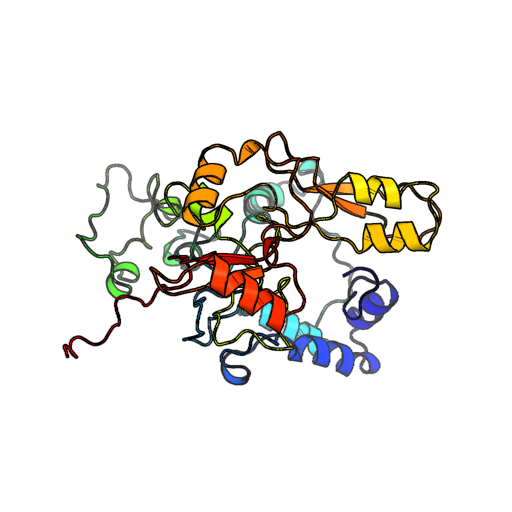1 333 ? 21.686 7.864 15.615 1.00 87.94 333 ALA A CA 1
ATOM 2589 C C . ALA A 1 333 ? 23.074 7.207 15.707 1.00 87.94 333 ALA A C 1
ATOM 2591 O O . ALA A 1 333 ? 23.633 6.804 14.688 1.00 87.94 333 ALA A O 1
ATOM 2592 N N . ASP A 1 334 ? 23.570 6.972 16.925 1.00 87.25 334 ASP A N 1
ATOM 2593 C CA . ASP A 1 334 ? 24.859 6.307 17.156 1.00 87.25 334 ASP A CA 1
ATOM 2594 C C . ASP A 1 334 ? 24.898 4.863 16.613 1.00 87.25 334 ASP A C 1
ATOM 2596 O O . ASP A 1 334 ? 25.936 4.398 16.139 1.00 87.25 334 ASP A O 1
ATOM 2600 N N . LEU A 1 335 ? 23.773 4.138 16.674 1.00 85.38 335 LEU A N 1
ATOM 2601 C CA . LEU A 1 335 ? 23.674 2.741 16.228 1.00 85.38 335 LEU A CA 1
ATOM 2602 C C . LEU A 1 335 ? 23.492 2.583 14.716 1.00 85.38 335 LEU A C 1
ATOM 2604 O O . LEU A 1 335 ? 23.905 1.571 14.149 1.00 85.38 335 LEU A O 1
ATOM 2608 N N . THR A 1 336 ? 22.820 3.539 14.080 1.00 83.88 336 THR A N 1
ATOM 2609 C CA . THR A 1 336 ? 22.351 3.416 12.691 1.00 83.88 336 THR A CA 1
ATOM 2610 C C . THR A 1 336 ? 23.107 4.314 11.717 1.00 83.88 336 THR A C 1
ATOM 2612 O O . THR A 1 336 ? 23.131 4.025 10.523 1.00 83.88 336 THR A O 1
ATOM 2615 N N . GLY A 1 337 ? 23.737 5.381 12.211 1.00 86.12 337 GLY A N 1
ATOM 2616 C CA . GLY A 1 337 ? 24.371 6.413 11.395 1.00 86.12 337 GLY A CA 1
ATOM 2617 C C . GLY A 1 337 ? 23.401 7.445 10.806 1.00 86.12 337 GLY A C 1
ATOM 2618 O O . GLY A 1 337 ? 23.848 8.291 10.037 1.00 86.12 337 GLY A O 1
ATOM 2619 N N . PHE A 1 338 ? 22.105 7.390 11.140 1.00 88.44 338 PHE A N 1
ATOM 2620 C CA . PHE A 1 338 ? 21.136 8.438 10.792 1.00 88.44 338 PHE A CA 1
ATOM 2621 C C . PHE A 1 338 ? 21.239 9.631 11.748 1.00 88.44 338 PHE A C 1
ATOM 2623 O O . PHE A 1 338 ? 21.694 9.480 12.881 1.00 88.44 338 PHE A O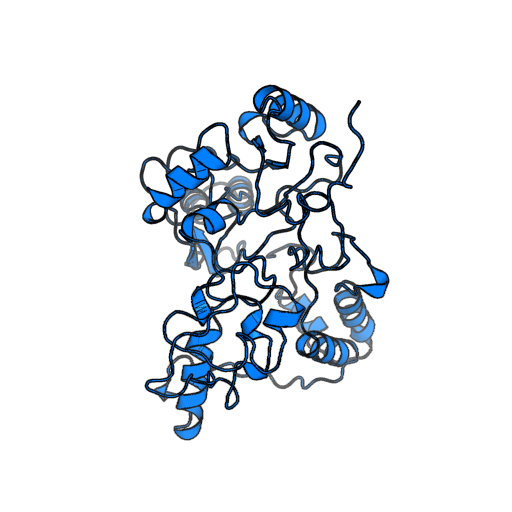 1
ATOM 2630 N N . ASP A 1 339 ? 20.777 10.812 11.333 1.00 89.50 339 ASP A N 1
ATOM 2631 C CA . ASP A 1 339 ? 20.748 11.968 12.227 1.00 89.50 339 ASP A CA 1
ATOM 2632 C C . ASP A 1 339 ? 19.632 11.820 13.269 1.00 89.50 339 ASP A C 1
ATOM 2634 O O . ASP A 1 339 ? 18.514 11.414 12.959 1.00 89.50 339 ASP A O 1
ATOM 2638 N N . ALA A 1 340 ? 19.885 12.243 14.511 1.00 87.88 340 ALA A N 1
ATOM 2639 C CA . ALA A 1 340 ? 18.882 12.178 15.581 1.00 87.88 340 ALA A CA 1
ATOM 2640 C C . ALA A 1 340 ? 17.592 12.961 15.254 1.00 87.88 340 ALA A C 1
ATOM 2642 O O . ALA A 1 340 ? 16.521 12.618 15.748 1.00 87.88 340 ALA A O 1
ATOM 2643 N N . GLN A 1 341 ? 17.680 13.993 14.407 1.00 87.31 341 GLN A N 1
ATOM 2644 C CA . GLN A 1 341 ? 16.521 14.761 13.933 1.00 87.31 341 GLN A CA 1
ATOM 2645 C C . GLN A 1 341 ? 15.601 13.960 12.995 1.00 87.31 341 GLN A C 1
ATOM 2647 O O . GLN A 1 341 ? 14.425 14.287 12.882 1.00 87.31 341 GLN A O 1
ATOM 2652 N N . ASP A 1 342 ? 16.114 12.906 12.356 1.00 90.56 342 ASP A N 1
ATOM 2653 C CA . ASP A 1 342 ? 15.354 12.045 11.444 1.00 90.56 342 ASP A CA 1
ATOM 2654 C C . ASP A 1 342 ? 14.582 10.946 12.195 1.00 90.56 342 ASP A C 1
ATOM 2656 O O . ASP A 1 342 ? 13.763 10.231 11.609 1.00 90.56 342 ASP A O 1
ATOM 2660 N N . VAL A 1 343 ? 14.835 10.799 13.501 1.00 88.94 343 VAL A N 1
ATOM 2661 C CA . VAL A 1 343 ? 14.288 9.729 14.336 1.00 88.94 343 VAL A CA 1
ATOM 2662 C C . VAL A 1 343 ? 13.006 10.187 15.030 1.00 88.94 343 VAL A C 1
ATOM 2664 O O . VAL A 1 343 ? 13.017 10.992 15.960 1.00 88.94 343 VAL A O 1
ATOM 2667 N N . THR A 1 344 ? 11.875 9.604 14.634 1.00 88.31 344 THR A N 1
ATOM 2668 C CA . THR A 1 344 ? 10.623 9.684 15.390 1.00 88.31 344 THR A CA 1
ATOM 2669 C C . THR A 1 344 ? 10.616 8.623 16.484 1.00 88.31 344 THR A C 1
ATOM 2671 O O . THR A 1 344 ? 10.523 7.428 16.203 1.00 88.31 344 THR A O 1
ATOM 2674 N N . VAL A 1 345 ? 10.654 9.060 17.743 1.00 87.25 345 VAL A N 1
ATOM 2675 C CA . VAL A 1 345 ? 10.525 8.180 18.910 1.00 87.25 345 VAL A CA 1
ATOM 2676 C C . VAL A 1 345 ? 9.154 8.360 19.540 1.00 87.25 345 VAL A C 1
ATOM 2678 O O . VAL A 1 345 ? 8.727 9.478 19.826 1.00 87.25 345 VAL A O 1
ATOM 2681 N N . GLY A 1 346 ? 8.468 7.263 19.835 1.00 84.81 346 GLY A N 1
ATOM 2682 C CA . GLY A 1 346 ? 7.303 7.348 20.698 1.00 84.81 346 GLY A CA 1
ATOM 2683 C C . GLY A 1 346 ? 6.541 6.052 20.846 1.00 84.81 346 GLY A C 1
ATOM 2684 O O . GLY A 1 346 ? 6.930 5.004 20.342 1.00 84.81 346 GLY A O 1
ATOM 2685 N N . TYR A 1 347 ? 5.431 6.158 21.565 1.00 82.25 347 TYR A N 1
ATOM 2686 C CA . TYR A 1 347 ? 4.466 5.083 21.679 1.00 82.25 347 TYR A CA 1
ATOM 2687 C C . TYR A 1 347 ? 3.369 5.271 20.626 1.00 82.25 347 TYR A C 1
ATOM 2689 O O . TYR A 1 347 ? 2.661 6.287 20.610 1.00 82.25 347 TYR A O 1
ATOM 2697 N N . VAL A 1 348 ? 3.259 4.293 19.733 1.00 80.00 348 VAL A N 1
ATOM 2698 C CA . VAL A 1 348 ? 2.224 4.182 18.709 1.00 80.00 348 VAL A CA 1
ATOM 2699 C C . VAL A 1 348 ? 1.325 3.001 19.068 1.00 80.00 348 VAL A C 1
ATOM 2701 O O . VAL A 1 348 ? 1.706 1.845 18.907 1.00 80.00 348 VAL A O 1
ATOM 2704 N N . ASP A 1 349 ? 0.127 3.310 19.557 1.00 76.75 349 ASP A N 1
ATOM 2705 C CA . ASP A 1 349 ? -0.866 2.341 20.037 1.00 76.75 349 ASP A CA 1
ATOM 2706 C C . ASP A 1 349 ? -1.202 1.289 18.969 1.00 76.75 349 ASP A C 1
ATOM 2708 O O . ASP A 1 349 ? -1.304 0.100 19.265 1.00 76.75 349 ASP A O 1
ATOM 2712 N N . ASN A 1 350 ? -1.302 1.715 17.705 1.00 76.25 350 ASN A N 1
ATOM 2713 C CA . ASN A 1 350 ? -1.673 0.839 16.598 1.00 76.25 350 ASN A CA 1
ATOM 2714 C C . ASN A 1 350 ? -0.690 -0.329 16.433 1.00 76.25 350 ASN A C 1
ATOM 2716 O O . ASN A 1 350 ? -1.116 -1.406 16.053 1.00 76.25 350 ASN A O 1
ATOM 2720 N N . ILE A 1 351 ? 0.599 -0.176 16.745 1.00 77.69 351 ILE A N 1
ATOM 2721 C CA . ILE A 1 351 ? 1.602 -1.250 16.596 1.00 77.69 351 ILE A CA 1
ATOM 2722 C C . ILE A 1 351 ? 1.889 -1.987 17.912 1.00 77.69 351 ILE A C 1
ATOM 2724 O O . ILE A 1 351 ? 2.903 -2.673 18.044 1.00 77.69 351 ILE A O 1
ATOM 2728 N N . ASP A 1 352 ? 1.000 -1.875 18.894 1.00 79.25 352 ASP A N 1
ATOM 2729 C CA . ASP A 1 352 ? 1.040 -2.667 20.123 1.00 79.25 352 ASP A CA 1
ATOM 2730 C C . ASP A 1 352 ? -0.356 -3.215 20.485 1.00 79.25 352 ASP A C 1
ATOM 2732 O O . ASP A 1 352 ? -0.916 -2.919 21.546 1.00 79.25 352 ASP A O 1
ATOM 2736 N N . PRO A 1 353 ? -0.950 -4.042 19.602 1.00 70.94 353 PRO A N 1
ATOM 2737 C CA . PRO A 1 353 ? -2.330 -4.503 19.757 1.00 70.94 353 PRO A CA 1
ATOM 2738 C C . PRO A 1 353 ? -2.534 -5.479 20.933 1.00 70.94 353 PRO A C 1
ATOM 2740 O O . PRO A 1 353 ? -3.666 -5.857 21.226 1.00 70.94 353 PRO A O 1
ATOM 2743 N N . TYR A 1 354 ? -1.465 -5.884 21.632 1.00 67.88 354 TYR A N 1
ATOM 2744 C CA . TYR A 1 354 ? -1.484 -6.935 22.657 1.00 67.88 354 TYR A CA 1
ATOM 2745 C C . TYR A 1 354 ? -1.290 -6.425 24.096 1.00 67.88 354 TYR A C 1
ATOM 2747 O O . TYR A 1 354 ? -1.121 -7.234 25.010 1.00 67.88 354 TYR A O 1
ATOM 2755 N N . LEU A 1 355 ? -1.323 -5.108 24.346 1.00 57.09 355 LEU A N 1
ATOM 2756 C CA . LEU A 1 355 ? -1.094 -4.538 25.686 1.00 57.09 355 LEU A CA 1
ATOM 2757 C C . LEU A 1 355 ? -2.003 -5.087 26.797 1.00 57.09 355 LEU A C 1
ATOM 2759 O O . LEU A 1 355 ? -1.636 -5.046 27.972 1.00 57.09 355 LEU A O 1
ATOM 2763 N N . ARG A 1 356 ? -3.193 -5.591 26.456 1.00 49.38 356 ARG A N 1
ATOM 2764 C CA . ARG A 1 356 ? -4.136 -6.151 27.439 1.00 49.38 356 ARG A CA 1
ATOM 2765 C C . ARG A 1 356 ? -3.804 -7.582 27.877 1.00 49.38 356 ARG A C 1
ATOM 2767 O O . ARG A 1 356 ? -4.461 -8.088 28.777 1.00 49.38 356 ARG A O 1
ATOM 2774 N N . GLU A 1 357 ? -2.775 -8.207 27.305 1.00 46.28 357 GLU A N 1
ATOM 2775 C CA . GLU A 1 357 ? -2.270 -9.528 27.707 1.00 46.28 357 GLU A CA 1
ATOM 2776 C C . GLU A 1 357 ? -1.080 -9.446 28.681 1.00 46.28 357 GLU A C 1
ATOM 2778 O O . GLU A 1 357 ? -0.279 -10.378 28.776 1.00 46.28 357 GLU A O 1
ATOM 2783 N N . ALA A 1 358 ? -0.923 -8.344 29.423 1.00 33.34 358 ALA A N 1
ATOM 2784 C CA . ALA A 1 358 ? -0.068 -8.380 30.605 1.00 33.34 358 ALA A CA 1
ATOM 2785 C C . ALA A 1 358 ? -0.638 -9.442 31.570 1.00 33.34 358 ALA A C 1
ATOM 2787 O O . ALA A 1 358 ? -1.827 -9.367 31.900 1.00 33.34 358 ALA A O 1
ATOM 2788 N N . PRO A 1 359 ? 0.147 -10.443 32.016 1.00 36.25 359 PRO A N 1
ATOM 2789 C CA . PRO A 1 359 ? -0.356 -11.435 32.951 1.00 36.25 359 PRO A CA 1
ATOM 2790 C C . PRO A 1 359 ? -0.864 -10.718 34.202 1.00 36.25 359 PRO A C 1
ATOM 2792 O O . PRO A 1 359 ? -0.158 -9.912 34.811 1.00 36.25 359 PRO A O 1
ATOM 2795 N N . ALA A 1 360 ? -2.113 -11.002 34.568 1.00 38.06 360 ALA A N 1
ATOM 2796 C CA . ALA A 1 360 ? -2.657 -10.601 35.850 1.00 38.06 360 ALA A CA 1
ATOM 2797 C C . ALA A 1 360 ? -1.744 -11.158 36.953 1.00 38.06 360 ALA A C 1
ATOM 2799 O O . ALA A 1 360 ? -1.679 -12.365 37.174 1.00 38.06 360 ALA A O 1
ATOM 2800 N N . GLY A 1 361 ? -1.031 -10.256 37.624 1.00 41.00 361 GLY A N 1
ATOM 2801 C CA . GLY A 1 361 ? -0.139 -10.568 38.731 1.00 41.00 361 GLY A CA 1
ATOM 2802 C C . GLY A 1 361 ? 1.313 -10.660 38.290 1.00 41.00 361 GLY A C 1
ATOM 2803 O O . GLY A 1 361 ? 1.715 -11.641 37.683 1.00 41.00 361 GLY A O 1
ATOM 2804 N N . HIS A 1 362 ? 2.084 -9.625 38.606 1.00 32.56 362 HIS A N 1
ATOM 2805 C CA . HIS A 1 362 ? 3.138 -9.663 39.624 1.00 32.56 362 HIS A CA 1
ATOM 2806 C C . HIS A 1 362 ? 3.320 -8.214 40.096 1.00 32.56 362 HIS A C 1
ATOM 2808 O O . HIS A 1 362 ? 3.962 -7.400 39.435 1.00 32.56 362 HIS A O 1
ATOM 2814 N N . THR A 1 363 ? 2.675 -7.874 41.209 1.00 28.66 363 THR A N 1
ATOM 2815 C CA . THR A 1 363 ? 2.992 -6.662 41.972 1.00 28.66 363 THR A CA 1
ATOM 2816 C C . THR A 1 363 ? 4.309 -6.917 42.716 1.00 28.66 363 THR A C 1
ATOM 2818 O O . THR A 1 363 ? 4.447 -8.020 43.254 1.00 28.66 363 THR A O 1
ATOM 2821 N N . PRO A 1 364 ? 5.271 -5.976 42.746 1.00 35.31 364 PRO A N 1
ATOM 2822 C CA . PRO A 1 364 ? 6.383 -6.051 43.691 1.00 35.31 364 PRO A CA 1
ATOM 2823 C C . PRO A 1 364 ? 5.911 -5.974 45.148 1.00 35.31 364 PRO A C 1
ATOM 2825 O O . PRO A 1 364 ? 4.861 -5.334 45.404 1.00 35.31 364 PRO A O 1
#